Protein AF-X1FFJ7-F1 (afdb_monomer_lite)

Secondary structure (DSSP, 8-state):
-HHHHTTTS---HHHHHHH------HHHHHHHHHHTTTTSTTTS--HHHHHHHHHHHHHSS--HHHHHHHHHHHHHHTT-EEEE-TTS-EEEEE--HHHHHHHTSHHHHHHH-PPPS-EEEEES-HHHHHH-TT-EE-STT-HHHHHHHHHHHHHHTTHHHH---EE-TTS---SEEEEEEEEEE-TTS-EEEEEEEEEEE-SS-EEEE-GGGGGTSEEPP--TT----HHHHHHHHHHHHHHHHHHHHHHHHHHHHHHHHHIIIIIHHHHHHHHHHHHHHHHHHHHHHHTT---HHHHHHHHHHHHHHHHHHHH-

Structure (mmCIF, N/CA/C/O backbone):
data_AF-X1FFJ7-F1
#
_entry.id   AF-X1FFJ7-F1
#
loop_
_atom_site.group_PDB
_atom_site.id
_atom_site.type_symbol
_atom_site.label_atom_id
_atom_site.label_alt_id
_atom_site.label_comp_id
_atom_site.label_asym_id
_atom_site.label_entity_id
_atom_site.label_seq_id
_atom_site.pdbx_PDB_ins_code
_atom_site.Cartn_x
_atom_site.Cartn_y
_atom_site.Cartn_z
_atom_site.occupancy
_atom_site.B_iso_or_equiv
_atom_site.auth_seq_id
_atom_site.auth_comp_id
_atom_site.auth_asym_id
_atom_site.auth_atom_id
_atom_site.pdbx_PDB_model_num
ATOM 1 N N . GLN A 1 1 ? -48.189 3.264 8.730 1.00 37.19 1 GLN A N 1
ATOM 2 C CA . GLN A 1 1 ? -48.579 1.945 9.275 1.00 37.19 1 GLN A CA 1
ATOM 3 C C . GLN A 1 1 ? -47.593 0.841 8.879 1.00 37.19 1 GLN A C 1
ATOM 5 O O . GLN A 1 1 ? -47.178 0.112 9.762 1.00 37.19 1 GLN A O 1
ATOM 10 N N . LEU A 1 2 ? -47.094 0.800 7.634 1.00 31.88 2 LEU A N 1
ATOM 11 C CA . LEU A 1 2 ? -46.047 -0.149 7.192 1.00 31.88 2 LEU A CA 1
ATOM 12 C C . LEU A 1 2 ? -44.684 -0.011 7.914 1.00 31.88 2 LEU A C 1
ATOM 14 O O . LEU A 1 2 ? -43.996 -1.002 8.117 1.00 31.88 2 LEU A O 1
ATOM 18 N N . LEU A 1 3 ? -44.318 1.192 8.377 1.00 31.97 3 LEU A N 1
ATOM 19 C CA . LEU A 1 3 ? -43.086 1.419 9.156 1.00 31.97 3 LEU A CA 1
ATOM 20 C C . LEU A 1 3 ? -43.146 0.870 10.594 1.00 31.97 3 LEU A C 1
ATOM 22 O O . LEU A 1 3 ? -42.103 0.641 11.197 1.00 31.97 3 LEU A O 1
ATOM 26 N N . MET A 1 4 ? -44.348 0.658 11.146 1.00 34.25 4 MET A N 1
ATOM 27 C CA . MET A 1 4 ? -44.511 0.076 12.485 1.00 34.25 4 MET A CA 1
ATOM 28 C C . MET A 1 4 ? -44.407 -1.456 12.461 1.00 34.25 4 MET A C 1
ATOM 30 O O . MET A 1 4 ? -43.861 -2.023 13.402 1.00 34.25 4 MET A O 1
ATOM 34 N N . ASP A 1 5 ? -44.823 -2.111 11.370 1.00 33.16 5 ASP A N 1
ATOM 35 C CA . ASP A 1 5 ? -44.666 -3.566 11.195 1.00 33.16 5 ASP A CA 1
ATOM 36 C C . ASP A 1 5 ? -43.208 -3.984 10.916 1.00 33.16 5 ASP A C 1
ATOM 38 O O . ASP A 1 5 ? -42.800 -5.095 11.257 1.00 33.16 5 ASP A O 1
ATOM 42 N N . ALA A 1 6 ? -42.384 -3.085 10.363 1.00 34.44 6 ALA A N 1
ATOM 43 C CA . ALA A 1 6 ? -40.964 -3.339 10.092 1.00 34.44 6 ALA A CA 1
ATOM 44 C C . ALA A 1 6 ? -40.087 -3.381 11.360 1.00 34.44 6 ALA A C 1
ATOM 46 O O . ALA A 1 6 ? -39.024 -3.993 11.352 1.00 34.44 6 ALA A O 1
ATOM 47 N N . ALA A 1 7 ? -40.532 -2.774 12.465 1.00 34.16 7 ALA A N 1
ATOM 48 C CA . ALA A 1 7 ? -39.812 -2.829 13.740 1.00 34.16 7 ALA A CA 1
ATOM 49 C C . ALA A 1 7 ? -39.992 -4.175 14.471 1.00 34.16 7 ALA A C 1
ATOM 51 O O . ALA A 1 7 ? -39.211 -4.494 15.366 1.00 34.16 7 ALA A O 1
ATOM 52 N N . ALA A 1 8 ? -41.011 -4.959 14.099 1.00 36.47 8 ALA A N 1
ATOM 53 C CA . ALA A 1 8 ? -41.348 -6.222 14.754 1.00 36.47 8 ALA A CA 1
ATOM 54 C C . ALA A 1 8 ? -40.750 -7.458 14.060 1.00 36.47 8 ALA A C 1
ATOM 56 O O . ALA A 1 8 ? -40.573 -8.487 14.709 1.00 36.47 8 ALA A O 1
ATOM 57 N N . ASN A 1 9 ? -40.400 -7.370 12.773 1.00 35.28 9 ASN A N 1
ATOM 58 C CA . ASN A 1 9 ? -39.774 -8.466 12.037 1.00 35.28 9 ASN A CA 1
ATOM 59 C C . ASN A 1 9 ? -38.337 -8.101 11.679 1.00 35.28 9 ASN A C 1
ATOM 61 O O . ASN A 1 9 ? -38.099 -7.177 10.908 1.00 35.28 9 ASN A O 1
ATOM 65 N N . ALA A 1 10 ? -37.384 -8.846 12.239 1.00 39.16 10 ALA A N 1
ATOM 66 C CA . ALA A 1 10 ? -35.964 -8.736 11.943 1.00 39.16 10 ALA A CA 1
ATOM 67 C C . ALA A 1 10 ? -35.701 -8.956 10.443 1.00 39.16 10 ALA A C 1
ATOM 69 O O . ALA A 1 10 ? -35.511 -10.085 9.996 1.00 39.16 10 ALA A O 1
ATOM 70 N N . ARG A 1 11 ? -35.696 -7.873 9.665 1.00 34.47 11 ARG A N 1
ATOM 71 C CA . ARG A 1 11 ? -35.132 -7.833 8.315 1.00 34.47 11 ARG A CA 1
ATOM 72 C C . ARG A 1 11 ? -33.842 -7.028 8.337 1.00 34.47 11 ARG A C 1
ATOM 74 O O . ARG A 1 11 ? -33.733 -6.027 9.047 1.00 34.47 11 ARG A O 1
ATOM 81 N N . GLY A 1 12 ? -32.849 -7.515 7.598 1.00 38.31 12 GLY A N 1
ATOM 82 C CA . GLY A 1 12 ? -31.549 -6.868 7.469 1.00 38.31 12 GLY A CA 1
ATOM 83 C C . GLY A 1 12 ? -31.662 -5.562 6.686 1.00 38.31 12 GLY A C 1
ATOM 84 O O . GLY A 1 12 ? -32.436 -5.460 5.739 1.00 38.31 12 GLY A O 1
ATOM 85 N N . ILE A 1 13 ? -30.869 -4.565 7.079 1.00 38.28 13 ILE A N 1
ATOM 86 C CA . ILE A 1 13 ? -30.831 -3.222 6.471 1.00 38.28 13 ILE A CA 1
ATOM 87 C C . ILE A 1 13 ? -30.546 -3.283 4.956 1.00 38.28 13 ILE A C 1
ATOM 89 O O . ILE A 1 13 ? -31.036 -2.441 4.207 1.00 38.28 13 ILE A O 1
ATOM 93 N N . ASP A 1 14 ? -29.829 -4.312 4.499 1.00 38.53 14 ASP A N 1
ATOM 94 C CA . ASP A 1 14 ? -29.471 -4.504 3.091 1.00 38.53 14 ASP A CA 1
ATOM 95 C C . ASP A 1 14 ? -30.667 -4.892 2.194 1.00 38.53 14 ASP A C 1
ATOM 97 O O . ASP A 1 14 ? -30.701 -4.493 1.032 1.00 38.53 14 ASP A O 1
ATOM 101 N N . GLU A 1 15 ? -31.690 -5.584 2.720 1.00 40.38 15 GLU A N 1
ATOM 102 C CA . GLU A 1 15 ? -32.922 -5.906 1.966 1.00 40.38 15 GLU A CA 1
ATOM 103 C C . GLU A 1 15 ? -33.792 -4.662 1.737 1.00 40.38 15 GLU A C 1
ATOM 105 O O . GLU A 1 15 ? -34.410 -4.511 0.687 1.00 40.38 15 GLU A O 1
ATOM 110 N N . ILE A 1 16 ? -33.804 -3.735 2.698 1.00 43.94 16 ILE A N 1
ATOM 111 C CA . ILE A 1 16 ? -34.582 -2.489 2.615 1.00 43.94 16 ILE A CA 1
ATOM 112 C C . ILE A 1 16 ? -33.997 -1.555 1.544 1.00 43.94 16 ILE A C 1
ATOM 114 O O . ILE A 1 16 ? -34.733 -0.845 0.860 1.00 43.94 16 ILE A O 1
ATOM 118 N N . LEU A 1 17 ? -32.672 -1.564 1.380 1.00 36.88 17 LEU A N 1
ATOM 119 C CA . LEU A 1 17 ? -31.972 -0.732 0.401 1.00 36.88 17 LEU A CA 1
ATOM 120 C C . LEU A 1 17 ? -32.118 -1.242 -1.041 1.00 36.88 17 LEU A C 1
ATOM 122 O O . LEU A 1 17 ? -32.005 -0.439 -1.962 1.00 36.88 17 LEU A O 1
ATOM 126 N N . GLN A 1 18 ? -32.393 -2.535 -1.246 1.00 42.88 18 GLN A N 1
ATOM 127 C CA . GLN A 1 18 ? -32.638 -3.097 -2.580 1.00 42.88 18 GLN A CA 1
ATOM 128 C C . GLN A 1 18 ? -34.042 -2.796 -3.128 1.00 42.88 18 GLN A C 1
ATOM 130 O O . GLN A 1 18 ? -34.197 -2.723 -4.342 1.00 42.88 18 GLN A O 1
ATOM 135 N N . GLU A 1 19 ? -35.052 -2.593 -2.274 1.00 36.31 19 GLU A N 1
ATOM 136 C CA . GLU A 1 19 ? -36.424 -2.275 -2.718 1.00 36.31 19 GLU A CA 1
ATOM 137 C C . GLU A 1 19 ? -36.674 -0.774 -2.951 1.00 36.31 19 GLU A C 1
ATOM 139 O O . GLU A 1 19 ? -37.627 -0.402 -3.636 1.00 36.31 19 GLU A O 1
ATOM 144 N N . LEU A 1 20 ? -35.825 0.111 -2.422 1.00 38.59 20 LEU A N 1
ATOM 145 C CA . LEU A 1 20 ? -35.926 1.556 -2.635 1.00 38.59 20 LEU A CA 1
ATOM 146 C C . LEU A 1 20 ? -35.108 1.976 -3.867 1.00 38.59 20 LEU A C 1
ATOM 148 O O . LEU A 1 20 ? -34.084 2.648 -3.746 1.00 38.59 20 LEU A O 1
ATOM 152 N N . GLU A 1 21 ? -35.585 1.628 -5.067 1.00 34.12 21 GLU A N 1
ATOM 153 C CA . GLU A 1 21 ? -35.185 2.299 -6.316 1.00 34.12 21 GLU A CA 1
ATOM 154 C C . GLU A 1 21 ? -35.684 3.756 -6.297 1.00 34.12 21 GLU A C 1
ATOM 156 O O . GLU A 1 21 ? -36.653 4.130 -6.956 1.00 34.12 21 GLU A O 1
ATOM 161 N N . ILE A 1 22 ? -35.047 4.607 -5.496 1.00 38.00 22 ILE A N 1
ATOM 162 C CA . ILE A 1 22 ? -35.294 6.045 -5.523 1.00 38.00 22 ILE A CA 1
ATOM 163 C C . ILE A 1 22 ? -34.182 6.670 -6.354 1.00 38.00 22 ILE A C 1
ATOM 165 O O . ILE A 1 22 ? -33.043 6.788 -5.907 1.00 38.00 22 ILE A O 1
ATOM 169 N N . THR A 1 23 ? -34.516 7.091 -7.573 1.00 40.84 23 THR A N 1
ATOM 170 C CA . THR A 1 23 ? -33.718 8.053 -8.340 1.00 40.84 23 THR A CA 1
ATOM 171 C C . THR A 1 23 ? -33.567 9.321 -7.511 1.00 40.84 23 THR A C 1
ATOM 173 O O . THR A 1 23 ? -34.514 10.091 -7.343 1.00 40.84 23 THR A O 1
ATOM 176 N N . VAL A 1 24 ? -32.383 9.489 -6.929 1.00 38.38 24 VAL A N 1
ATOM 177 C CA . VAL A 1 24 ? -32.074 10.576 -6.006 1.00 38.38 24 VAL A CA 1
ATOM 178 C C . VAL A 1 24 ? -31.776 11.839 -6.813 1.00 38.38 24 VAL A C 1
ATOM 180 O O . VAL A 1 24 ? -30.700 11.966 -7.390 1.00 38.38 24 VAL A O 1
ATOM 183 N N . ASP A 1 25 ? -32.736 12.760 -6.875 1.00 45.78 25 ASP A N 1
ATOM 184 C CA . ASP A 1 25 ? -32.562 14.072 -7.507 1.00 45.78 25 ASP A CA 1
ATOM 185 C C . ASP A 1 25 ? -31.941 15.071 -6.505 1.00 45.78 25 ASP A C 1
ATOM 187 O O . ASP A 1 25 ? -32.292 15.077 -5.318 1.00 45.78 25 ASP A O 1
ATOM 191 N N . GLU A 1 26 ? -31.016 15.926 -6.956 1.00 42.75 26 GLU A N 1
ATOM 192 C CA . GLU A 1 26 ? -30.209 16.825 -6.102 1.00 42.75 26 GLU A CA 1
ATOM 193 C C . GLU A 1 26 ? -31.071 17.758 -5.239 1.00 42.75 26 GLU A C 1
ATOM 195 O O . GLU A 1 26 ? -30.711 18.091 -4.105 1.00 42.75 26 GLU A O 1
ATOM 200 N N . LYS A 1 27 ? -32.250 18.137 -5.745 1.00 42.59 27 LYS A N 1
ATOM 201 C CA . LYS A 1 27 ? -33.215 18.972 -5.017 1.00 42.59 27 LYS A CA 1
ATOM 202 C C . LYS A 1 27 ? -33.837 18.265 -3.815 1.00 42.59 27 LYS A C 1
ATOM 204 O O . LYS A 1 27 ? -34.019 18.902 -2.781 1.00 42.59 27 LYS A O 1
ATOM 209 N N . TYR A 1 28 ? -34.097 16.961 -3.914 1.00 40.56 28 TYR A N 1
ATOM 210 C CA . TYR A 1 28 ? -34.667 16.184 -2.812 1.00 40.56 28 TYR A CA 1
ATOM 211 C C . TYR A 1 28 ? -33.662 16.052 -1.660 1.00 40.56 28 TYR A C 1
ATOM 213 O O . TYR A 1 28 ? -34.030 16.199 -0.500 1.00 40.56 28 TYR A O 1
ATOM 221 N N . ILE A 1 29 ? -32.366 15.885 -1.958 1.00 44.25 29 ILE A N 1
ATOM 222 C CA . ILE A 1 29 ? -31.310 15.850 -0.929 1.00 44.25 29 ILE A CA 1
ATOM 223 C C . ILE A 1 29 ? -31.197 17.195 -0.195 1.00 44.25 29 ILE A C 1
ATOM 225 O O . ILE A 1 29 ? -30.988 17.211 1.019 1.00 44.25 29 ILE A O 1
ATOM 229 N N . ALA A 1 30 ? -31.314 18.319 -0.907 1.00 48.78 30 ALA A N 1
ATOM 230 C CA . ALA A 1 30 ? -31.235 19.649 -0.304 1.00 48.78 30 ALA A CA 1
ATOM 231 C C . ALA A 1 30 ? -32.414 19.922 0.649 1.00 48.78 30 ALA A C 1
ATOM 233 O O . ALA A 1 30 ? -32.203 20.369 1.775 1.00 48.78 30 ALA A O 1
ATOM 234 N N . GLU A 1 31 ? -33.632 19.567 0.241 1.00 42.22 31 GLU A N 1
ATOM 235 C CA . GLU A 1 31 ? -34.850 19.751 1.040 1.00 42.22 31 GLU A CA 1
ATOM 236 C C . GLU A 1 31 ? -34.901 18.806 2.257 1.00 42.22 31 GLU A C 1
ATOM 238 O O . GLU A 1 31 ? -35.334 19.184 3.347 1.00 42.22 31 GLU A O 1
ATOM 243 N N . VAL A 1 32 ? -34.371 17.588 2.105 1.00 41.44 32 VAL A N 1
ATOM 244 C CA . VAL A 1 32 ? -34.171 16.611 3.187 1.00 41.44 32 VAL A CA 1
ATOM 245 C C . VAL A 1 32 ? -33.105 17.101 4.183 1.00 41.44 32 VAL A C 1
ATOM 247 O O . VAL A 1 32 ? -33.288 16.947 5.388 1.00 41.44 32 VAL A O 1
ATOM 250 N N . LYS A 1 33 ? -32.026 17.757 3.723 1.00 43.34 33 LYS A N 1
ATOM 251 C CA . LYS A 1 33 ? -30.989 18.368 4.585 1.00 43.34 33 LYS A CA 1
ATOM 252 C C . LYS A 1 33 ? -31.505 19.536 5.428 1.00 43.34 33 LYS A C 1
ATOM 254 O O . LYS A 1 33 ? -31.047 19.699 6.556 1.00 43.34 33 LYS A O 1
ATOM 259 N N . GLU A 1 34 ? -32.411 20.342 4.883 1.00 46.34 34 GLU A N 1
ATOM 260 C CA . GLU A 1 34 ? -32.964 21.514 5.569 1.00 46.34 34 GLU A CA 1
ATOM 261 C C . GLU A 1 34 ? -34.056 21.122 6.580 1.00 46.34 34 GLU A C 1
ATOM 263 O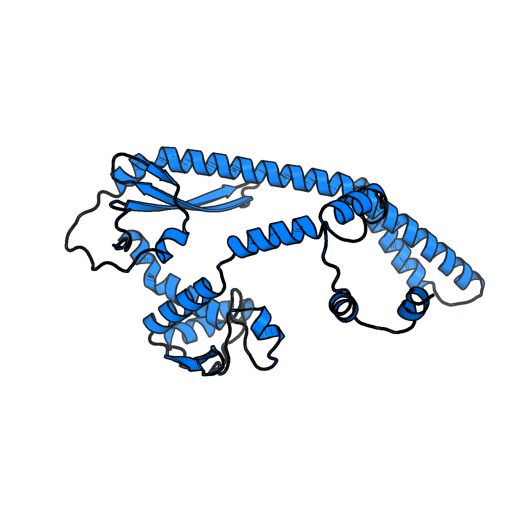 O . GLU A 1 34 ? -34.081 21.641 7.695 1.00 46.34 34 GLU A O 1
ATOM 268 N N . ASN A 1 35 ? -34.896 20.132 6.247 1.00 36.66 35 ASN A N 1
ATOM 269 C CA . ASN A 1 35 ? -35.987 19.678 7.117 1.00 36.66 35 ASN A CA 1
ATOM 270 C C . ASN A 1 35 ? -35.561 18.697 8.229 1.00 36.66 35 ASN A C 1
ATOM 272 O O . ASN A 1 35 ? -36.255 18.588 9.238 1.00 36.66 35 ASN A O 1
ATOM 276 N N . LEU A 1 36 ? -34.433 17.987 8.094 1.00 40.81 36 LEU A N 1
ATOM 277 C CA . LEU A 1 36 ? -33.966 16.991 9.081 1.00 40.81 36 LEU A CA 1
ATOM 278 C C . LEU A 1 36 ? -32.918 17.537 10.068 1.00 40.81 36 LEU A C 1
ATOM 280 O O . LEU A 1 36 ? -32.034 16.796 10.509 1.00 40.81 36 LEU A O 1
ATOM 284 N N . GLY A 1 37 ? -33.018 18.826 10.411 1.00 39.47 37 GLY A N 1
ATOM 285 C CA . GLY A 1 37 ? -32.064 19.569 11.241 1.00 39.47 37 GLY A CA 1
ATOM 286 C C . GLY A 1 37 ? -31.471 18.788 12.423 1.00 39.47 37 GLY A C 1
ATOM 287 O O . GLY A 1 37 ? -32.202 18.131 13.155 1.00 39.47 37 GLY A O 1
ATOM 288 N N . GLU A 1 38 ? -30.139 18.890 12.569 1.00 40.84 38 GLU A N 1
ATOM 289 C CA . GLU A 1 38 ? -29.207 18.495 13.657 1.00 40.84 38 GLU A CA 1
ATOM 290 C C . GLU A 1 38 ? -29.367 17.142 14.398 1.00 40.84 38 GLU A C 1
ATOM 292 O O . GLU A 1 38 ? -28.401 16.685 15.004 1.00 40.84 38 GLU A O 1
ATOM 297 N N . SER A 1 39 ? -30.507 16.455 14.343 1.00 39.06 39 SER A N 1
ATOM 298 C CA . SER A 1 39 ? -30.844 15.306 15.194 1.00 39.06 39 SER A CA 1
ATOM 299 C C . SER A 1 39 ? -30.456 13.952 14.589 1.00 39.06 39 SER A C 1
ATOM 301 O O . SER A 1 39 ? -30.219 12.998 15.332 1.00 39.06 39 SER A O 1
ATOM 303 N N . LEU A 1 40 ? -30.335 13.853 13.260 1.00 33.41 40 LEU A N 1
ATOM 304 C CA . LEU A 1 40 ? -29.888 12.627 12.579 1.00 33.41 40 LEU A CA 1
ATOM 305 C C . LEU A 1 40 ? -28.387 12.603 12.274 1.00 33.41 40 LEU A C 1
ATOM 307 O O . LEU A 1 40 ? -27.815 11.522 12.128 1.00 33.41 40 LEU A O 1
ATOM 311 N N . ALA A 1 41 ? -27.732 13.769 12.258 1.00 37.25 41 ALA A N 1
ATOM 312 C CA . ALA A 1 41 ? -26.284 13.885 12.065 1.00 37.25 41 ALA A CA 1
ATOM 313 C C . ALA A 1 41 ? -25.478 13.167 13.166 1.00 37.25 41 ALA A C 1
ATOM 315 O O . ALA A 1 41 ? -24.315 12.827 12.972 1.00 37.25 41 ALA A O 1
ATOM 316 N N . THR A 1 42 ? -26.105 12.902 14.312 1.00 37.00 42 THR A N 1
ATOM 317 C CA . THR A 1 42 ? -25.497 12.231 15.464 1.00 37.00 42 THR A CA 1
ATOM 318 C C . THR A 1 42 ? -25.526 10.704 15.377 1.00 37.00 42 THR A C 1
ATOM 320 O O . THR A 1 42 ? -24.821 10.061 16.149 1.00 37.00 42 THR A O 1
ATOM 323 N N . ARG A 1 43 ? -26.324 10.090 14.484 1.00 37.00 43 ARG A N 1
ATOM 324 C CA . ARG A 1 43 ? -26.451 8.616 14.434 1.00 37.00 43 ARG A CA 1
ATOM 325 C C . ARG A 1 43 ? -25.771 7.926 13.272 1.00 37.00 43 ARG A C 1
ATOM 327 O O . ARG A 1 43 ? -25.487 6.741 13.403 1.00 37.00 43 ARG A O 1
ATOM 334 N N . TYR A 1 44 ? -25.446 8.627 12.197 1.00 34.12 44 TYR A N 1
ATOM 335 C CA . TYR A 1 44 ? -24.683 8.024 11.119 1.00 34.12 44 TYR A CA 1
ATOM 336 C C . TYR A 1 44 ? -23.696 9.035 10.564 1.00 34.12 44 TYR A C 1
ATOM 338 O O . TYR A 1 44 ? -24.061 10.110 10.098 1.00 34.12 44 TYR A O 1
ATOM 346 N N . ILE A 1 45 ? -22.430 8.647 10.680 1.00 38.06 45 ILE A N 1
ATOM 347 C CA . ILE A 1 45 ? -21.254 9.244 10.062 1.00 38.06 45 ILE A CA 1
ATOM 348 C C . ILE A 1 45 ? -21.630 9.734 8.657 1.00 38.06 45 ILE A C 1
ATOM 350 O O . ILE A 1 45 ? -22.306 9.007 7.936 1.00 38.06 45 ILE A O 1
ATOM 354 N N . ASP A 1 46 ? -21.227 10.955 8.294 1.00 39.09 46 ASP A N 1
ATOM 355 C CA . ASP A 1 46 ? -21.538 11.614 7.018 1.00 39.09 46 ASP A CA 1
ATOM 356 C C . ASP A 1 46 ? -21.247 10.686 5.822 1.00 39.09 46 ASP A C 1
ATOM 358 O O . ASP A 1 46 ? -20.125 10.618 5.320 1.00 39.09 46 ASP A O 1
ATOM 362 N N . TYR A 1 47 ? -22.258 9.919 5.402 1.00 35.03 47 TYR A N 1
ATOM 363 C CA . TYR A 1 47 ? -22.121 8.829 4.433 1.00 35.03 47 TYR A CA 1
ATOM 364 C C . TYR A 1 47 ? -21.685 9.346 3.069 1.00 35.03 47 TYR A C 1
ATOM 366 O O . TYR A 1 47 ? -20.981 8.645 2.354 1.00 35.03 47 TYR A O 1
ATOM 374 N N . THR A 1 48 ? -22.053 10.578 2.718 1.00 41.97 48 THR A N 1
ATOM 375 C CA . THR A 1 48 ? -21.644 11.216 1.461 1.00 41.97 48 THR A CA 1
ATOM 376 C C . THR A 1 48 ? -20.143 11.473 1.465 1.00 41.97 48 THR A C 1
ATOM 378 O O . THR A 1 48 ? -19.457 11.121 0.510 1.00 41.97 48 THR A O 1
ATOM 381 N N . ARG A 1 49 ? -19.611 11.986 2.582 1.00 38.59 49 ARG A N 1
ATOM 382 C CA . ARG A 1 49 ? -18.173 12.207 2.751 1.00 38.59 49 ARG A CA 1
ATOM 383 C C . ARG A 1 49 ? -17.397 10.927 2.998 1.00 38.59 49 ARG A C 1
ATOM 385 O O . ARG A 1 49 ? -16.297 10.831 2.485 1.00 38.59 49 ARG A O 1
ATOM 392 N N . ILE A 1 50 ? -17.936 9.930 3.704 1.00 36.00 50 ILE A N 1
ATOM 393 C CA . ILE A 1 50 ? -17.314 8.598 3.751 1.00 36.00 50 ILE A CA 1
ATOM 394 C C . ILE A 1 50 ? -17.275 8.010 2.354 1.00 36.00 50 ILE A C 1
ATOM 396 O O . ILE A 1 50 ? -16.274 7.417 2.008 1.00 36.00 50 ILE A O 1
ATOM 400 N N . LYS A 1 51 ? -18.324 8.160 1.543 1.00 38.16 51 LYS A N 1
ATOM 401 C CA . LYS A 1 51 ? -18.362 7.617 0.184 1.00 38.16 51 LYS A CA 1
ATOM 402 C C . LYS A 1 51 ? -17.406 8.362 -0.741 1.00 38.16 51 LYS A C 1
ATOM 404 O O . LYS A 1 51 ? -16.737 7.710 -1.522 1.00 38.16 51 LYS A O 1
ATOM 409 N N . GLU A 1 52 ? -17.259 9.679 -0.616 1.00 40.22 52 GLU A N 1
ATOM 410 C CA . GLU A 1 52 ? -16.235 10.452 -1.334 1.00 40.22 52 GLU A CA 1
ATOM 411 C C . GLU A 1 52 ? -14.820 10.162 -0.831 1.00 40.22 52 GLU A C 1
ATOM 413 O O . GLU A 1 52 ? -13.930 9.976 -1.647 1.00 40.22 52 GLU A O 1
ATOM 418 N N . MET A 1 53 ? -14.605 10.051 0.482 1.00 34.66 53 MET A N 1
ATOM 419 C CA . MET A 1 53 ? -13.326 9.655 1.080 1.00 34.66 53 MET A CA 1
ATOM 420 C C . MET A 1 53 ? -13.007 8.190 0.804 1.00 34.66 53 MET A C 1
ATOM 422 O O . MET A 1 53 ? -11.842 7.864 0.694 1.00 34.66 53 MET A O 1
ATOM 426 N N . ALA A 1 54 ? -13.999 7.310 0.668 1.00 38.06 54 ALA A N 1
ATOM 427 C CA . ALA A 1 54 ? -13.853 5.909 0.287 1.00 38.06 54 ALA A CA 1
ATOM 428 C C . ALA A 1 54 ? -13.670 5.767 -1.219 1.00 38.06 54 ALA A C 1
ATOM 430 O O . ALA A 1 54 ? -12.953 4.865 -1.617 1.00 38.06 54 ALA A O 1
ATOM 431 N N . ARG A 1 55 ? -14.246 6.663 -2.032 1.00 40.69 55 ARG A N 1
ATOM 432 C CA . ARG A 1 55 ? -14.008 6.759 -3.477 1.00 40.69 55 ARG A CA 1
ATOM 433 C C . ARG A 1 55 ? -12.618 7.312 -3.751 1.00 40.69 55 ARG A C 1
ATOM 435 O O . ARG A 1 55 ? -11.881 6.698 -4.496 1.00 40.69 55 ARG A O 1
ATOM 442 N N . GLN A 1 56 ? -12.218 8.388 -3.077 1.00 39.31 56 GLN A N 1
ATOM 443 C CA . GLN A 1 56 ? -10.851 8.906 -3.104 1.00 39.31 56 GLN A CA 1
ATOM 444 C C . GLN A 1 56 ? -9.877 7.901 -2.488 1.00 39.31 56 GLN A C 1
ATOM 446 O O . GLN A 1 56 ? -8.822 7.668 -3.047 1.00 39.31 56 GLN A O 1
ATOM 451 N N . ALA A 1 57 ? -10.217 7.231 -1.385 1.00 38.88 57 ALA A N 1
ATOM 452 C CA . ALA A 1 57 ? -9.401 6.148 -0.837 1.00 38.88 57 ALA A CA 1
ATOM 453 C C . ALA A 1 57 ? -9.483 4.859 -1.665 1.00 38.88 57 ALA A C 1
ATOM 455 O O . ALA A 1 57 ? -8.648 4.000 -1.444 1.00 38.88 57 ALA A O 1
ATOM 456 N N . GLN A 1 58 ? -10.433 4.695 -2.591 1.00 45.03 58 GLN A N 1
ATOM 457 C CA . GLN A 1 58 ? -10.442 3.649 -3.625 1.00 45.03 58 GLN A CA 1
ATOM 458 C C . GLN A 1 58 ? -9.574 4.062 -4.816 1.00 45.03 58 GLN A C 1
ATOM 460 O O . GLN A 1 58 ? -8.853 3.220 -5.328 1.00 45.03 58 GLN A O 1
ATOM 465 N N . GLU A 1 59 ? -9.591 5.341 -5.200 1.00 42.38 59 GLU A N 1
ATOM 466 C CA . GLU A 1 59 ? -8.720 5.943 -6.221 1.00 42.38 59 GLU A CA 1
ATOM 467 C C . GLU A 1 59 ? -7.249 5.996 -5.758 1.00 42.38 59 GLU A C 1
ATOM 469 O O . GLU A 1 59 ? -6.345 5.832 -6.571 1.00 42.38 59 GLU A O 1
ATOM 474 N N . TYR A 1 60 ? -6.997 6.191 -4.455 1.00 41.56 60 TYR A N 1
ATOM 475 C CA . TYR A 1 60 ? -5.666 6.198 -3.826 1.00 41.56 60 TYR A CA 1
ATOM 476 C C . TYR A 1 60 ? -5.277 4.866 -3.169 1.00 41.56 60 TYR A C 1
ATOM 478 O O . TYR A 1 60 ? -4.107 4.677 -2.827 1.00 41.56 60 TYR A O 1
ATOM 486 N N . ARG A 1 61 ? -6.216 3.930 -2.967 1.00 48.16 61 ARG A N 1
ATOM 487 C CA . ARG A 1 61 ? -5.852 2.525 -2.742 1.00 48.16 61 ARG A CA 1
ATOM 488 C C . ARG A 1 61 ? -5.284 2.003 -4.047 1.00 48.16 61 ARG A C 1
ATOM 490 O O . ARG A 1 61 ? -5.689 2.427 -5.122 1.00 48.16 61 ARG A O 1
ATOM 497 N N . LEU A 1 62 ? -4.365 1.050 -3.951 1.00 53.00 62 LEU A N 1
ATOM 498 C CA . LEU A 1 62 ? -4.018 0.253 -5.114 1.00 53.00 62 LEU A CA 1
ATOM 499 C C . LEU A 1 62 ? -5.311 -0.388 -5.616 1.00 53.00 62 LEU A C 1
ATOM 501 O O . LEU A 1 62 ? -5.884 -1.249 -4.947 1.00 53.00 62 LEU A O 1
ATOM 505 N N . ILE A 1 63 ? -5.775 0.112 -6.757 1.00 60.94 63 ILE A N 1
ATOM 506 C CA . ILE A 1 63 ? -6.801 -0.487 -7.600 1.00 60.94 63 ILE A CA 1
ATOM 507 C C . ILE A 1 63 ? -6.525 -2.009 -7.608 1.00 60.94 63 ILE A C 1
ATOM 509 O O . ILE A 1 63 ? -5.356 -2.383 -7.775 1.00 60.94 63 ILE A O 1
ATOM 513 N N . PRO A 1 64 ? -7.510 -2.883 -7.304 1.00 66.56 64 PRO A N 1
ATOM 514 C CA . PRO A 1 64 ? -7.329 -4.340 -7.231 1.00 66.56 64 PRO A CA 1
ATOM 515 C C . PRO A 1 64 ? -6.438 -4.906 -8.340 1.00 66.56 64 PRO A C 1
ATOM 517 O O . PRO A 1 64 ? -5.549 -5.714 -8.080 1.00 66.56 64 PRO A O 1
ATOM 520 N N . GLU A 1 65 ? -6.601 -4.370 -9.542 1.00 73.38 65 GLU A N 1
ATOM 521 C CA . GLU A 1 65 ? -5.857 -4.651 -10.755 1.00 73.38 65 GLU A CA 1
ATOM 522 C C . GLU A 1 65 ? -4.348 -4.409 -10.590 1.00 73.38 65 GLU A C 1
ATOM 524 O O . GLU A 1 65 ? -3.557 -5.262 -10.976 1.00 73.38 65 GLU A O 1
ATOM 529 N N . TYR A 1 66 ? -3.904 -3.327 -9.939 1.00 76.62 66 TYR A N 1
ATOM 530 C CA . TYR A 1 66 ? -2.476 -3.112 -9.656 1.00 76.62 66 TYR A CA 1
ATOM 531 C C . TYR A 1 66 ? -1.914 -4.145 -8.689 1.00 76.62 66 TYR A C 1
ATOM 533 O O . TYR A 1 66 ? -0.777 -4.586 -8.838 1.00 76.62 66 TYR A O 1
ATOM 541 N N . THR A 1 67 ? -2.699 -4.519 -7.682 1.00 82.50 67 THR A N 1
ATOM 542 C CA . THR A 1 67 ? -2.281 -5.484 -6.659 1.00 82.50 67 THR A CA 1
ATOM 543 C C . THR A 1 67 ? -2.179 -6.879 -7.277 1.00 82.50 67 THR A C 1
ATOM 545 O O . THR A 1 67 ? -1.217 -7.608 -7.025 1.00 82.50 67 THR A O 1
ATOM 548 N N . GLU A 1 68 ? -3.134 -7.220 -8.140 1.00 89.06 68 GLU A N 1
ATOM 549 C CA . GLU A 1 68 ? -3.141 -8.440 -8.932 1.00 89.06 68 GLU A CA 1
ATOM 550 C C . GLU A 1 68 ? -1.972 -8.484 -9.924 1.00 89.06 68 GLU A C 1
ATOM 552 O O . GLU A 1 68 ? -1.216 -9.454 -9.921 1.00 89.06 68 GLU A O 1
ATOM 557 N N . GLU A 1 69 ? -1.776 -7.448 -10.744 1.00 87.50 69 GLU A N 1
ATOM 558 C CA . GLU A 1 69 ? -0.699 -7.405 -11.740 1.00 87.50 69 GLU A CA 1
ATOM 559 C C . GLU A 1 69 ? 0.686 -7.394 -11.085 1.00 87.50 69 GLU A C 1
ATOM 561 O O . GLU A 1 69 ? 1.587 -8.119 -11.517 1.00 87.50 69 GLU A O 1
ATOM 566 N N . TYR A 1 70 ? 0.848 -6.666 -9.976 1.00 88.88 70 TYR A N 1
ATOM 567 C CA . TYR A 1 70 ? 2.041 -6.751 -9.137 1.00 88.88 70 TYR A CA 1
ATOM 568 C C . TYR A 1 70 ? 2.292 -8.186 -8.673 1.00 88.88 70 TYR A C 1
ATOM 570 O O . TYR A 1 70 ? 3.393 -8.713 -8.858 1.00 88.88 70 TYR A O 1
ATOM 578 N N . PHE A 1 71 ? 1.273 -8.838 -8.107 1.00 93.00 71 PHE A N 1
ATOM 579 C CA . PHE A 1 71 ? 1.397 -10.196 -7.596 1.00 93.00 71 PHE A CA 1
ATOM 580 C C . PHE A 1 71 ? 1.734 -11.194 -8.708 1.00 93.00 71 PHE A C 1
ATOM 582 O O . PHE A 1 71 ? 2.658 -11.992 -8.548 1.00 93.00 71 PHE A O 1
ATOM 589 N N . LYS A 1 72 ? 1.045 -11.127 -9.855 1.00 93.75 72 LYS A N 1
ATOM 590 C CA . LYS A 1 72 ? 1.321 -11.955 -11.041 1.00 93.75 72 LYS A CA 1
ATOM 591 C C . LYS A 1 72 ? 2.765 -11.794 -11.498 1.00 93.75 72 LYS A C 1
ATOM 593 O O . LYS A 1 72 ? 3.472 -12.789 -11.681 1.00 93.75 72 LYS A O 1
ATOM 598 N N . LYS A 1 73 ? 3.217 -10.547 -11.653 1.00 92.06 73 LYS A N 1
ATOM 599 C CA . LYS A 1 73 ? 4.570 -10.218 -12.109 1.00 92.06 73 LYS A CA 1
ATOM 600 C C . LYS A 1 73 ? 5.624 -10.732 -11.135 1.00 92.06 73 LYS A C 1
ATOM 602 O O . LYS A 1 73 ? 6.572 -11.399 -11.549 1.00 92.06 73 LYS A O 1
ATOM 607 N N . ALA A 1 74 ? 5.440 -10.478 -9.845 1.00 94.50 74 ALA A N 1
ATOM 608 C CA . ALA A 1 74 ? 6.351 -10.919 -8.802 1.00 94.50 74 ALA A CA 1
ATOM 609 C C . ALA A 1 74 ? 6.422 -12.440 -8.679 1.00 94.50 74 ALA A C 1
ATOM 611 O O . ALA A 1 74 ? 7.509 -13.017 -8.707 1.00 94.50 74 ALA A O 1
ATOM 612 N N . LEU A 1 75 ? 5.265 -13.097 -8.588 1.00 94.75 75 LEU A N 1
ATOM 613 C CA . LEU A 1 75 ? 5.186 -14.545 -8.485 1.00 94.75 75 LEU A CA 1
ATOM 614 C C . LEU A 1 75 ? 5.798 -15.205 -9.725 1.00 94.75 75 LEU A C 1
ATOM 616 O O . LEU A 1 75 ? 6.545 -16.171 -9.587 1.00 94.75 75 LEU A O 1
ATOM 620 N N . GLY A 1 76 ? 5.554 -14.655 -10.919 1.00 94.62 76 GLY A N 1
ATOM 621 C CA . GLY A 1 76 ? 6.192 -15.095 -12.159 1.00 94.62 76 GLY A CA 1
ATOM 622 C C . GLY A 1 76 ? 7.718 -14.954 -12.126 1.00 94.62 76 GLY A C 1
ATOM 623 O O . GLY A 1 76 ? 8.425 -15.908 -12.450 1.00 94.62 76 GLY A O 1
ATOM 624 N N . LYS A 1 77 ? 8.249 -13.812 -11.662 1.00 93.31 77 LYS A N 1
ATOM 625 C CA . LYS A 1 77 ? 9.701 -13.594 -11.489 1.00 93.31 77 LYS A CA 1
ATOM 626 C C . LYS A 1 77 ? 10.321 -14.539 -10.455 1.00 93.31 77 LYS A C 1
ATOM 628 O O . LYS A 1 77 ? 11.464 -14.948 -10.630 1.00 93.31 77 LYS A O 1
ATOM 633 N N . ALA A 1 78 ? 9.571 -14.927 -9.425 1.00 94.31 78 ALA A N 1
ATOM 634 C CA . ALA A 1 78 ? 9.989 -15.925 -8.441 1.00 94.31 78 ALA A CA 1
ATOM 635 C C . ALA A 1 78 ? 9.945 -17.373 -8.974 1.00 94.31 78 ALA A C 1
ATOM 637 O O . ALA A 1 78 ? 10.293 -18.306 -8.251 1.00 94.31 78 ALA A O 1
ATOM 638 N N . GLY A 1 79 ? 9.485 -17.593 -10.213 1.00 94.00 79 GLY A N 1
ATOM 639 C CA . GLY A 1 79 ? 9.299 -18.926 -10.796 1.00 94.00 79 GLY A CA 1
ATOM 640 C C . GLY A 1 79 ? 8.031 -19.642 -10.315 1.00 94.00 79 GLY A C 1
ATOM 641 O O . GLY A 1 79 ? 7.933 -20.869 -10.389 1.00 94.00 79 GLY A O 1
ATOM 642 N N . GLY A 1 80 ? 7.066 -18.899 -9.773 1.00 93.06 80 GLY A N 1
ATOM 643 C CA . GLY A 1 80 ? 5.764 -19.419 -9.379 1.00 93.06 80 GLY A CA 1
ATOM 644 C C . GLY A 1 80 ? 4.876 -19.691 -10.586 1.00 93.06 80 GLY A C 1
ATOM 645 O O . GLY A 1 80 ? 5.092 -19.163 -11.675 1.00 93.06 80 GLY A O 1
ATOM 646 N N . ARG A 1 81 ? 3.865 -20.544 -10.396 1.00 93.50 81 ARG A N 1
ATOM 647 C CA . ARG A 1 81 ? 2.900 -20.881 -11.452 1.00 93.50 81 ARG A CA 1
ATOM 648 C C . ARG A 1 81 ? 1.495 -20.536 -11.008 1.00 93.50 81 ARG A C 1
ATOM 650 O O . ARG A 1 81 ? 1.066 -20.950 -9.929 1.00 93.50 81 ARG A O 1
ATOM 657 N N . PHE A 1 82 ? 0.791 -19.823 -11.870 1.00 94.88 82 PHE A N 1
ATOM 658 C CA . PHE A 1 82 ? -0.607 -19.472 -11.706 1.00 94.88 82 PHE A CA 1
ATOM 659 C C . PHE A 1 82 ? -1.317 -19.538 -13.059 1.00 94.88 82 PHE A C 1
ATOM 661 O O . PHE A 1 82 ? -0.675 -19.502 -14.109 1.00 94.88 82 PHE A O 1
ATOM 668 N N . ARG A 1 83 ? -2.645 -19.634 -13.030 1.00 94.81 83 ARG A N 1
ATOM 669 C CA . ARG A 1 83 ? -3.498 -19.531 -14.218 1.00 94.81 83 ARG A CA 1
ATOM 670 C C . ARG A 1 83 ? -4.764 -18.752 -13.902 1.00 94.81 83 ARG A C 1
ATOM 672 O O . ARG A 1 83 ? -5.263 -18.831 -12.781 1.00 94.81 83 ARG A O 1
ATOM 679 N N . VAL A 1 84 ? -5.290 -18.049 -14.898 1.00 93.12 84 VAL A N 1
ATOM 680 C CA . VAL A 1 84 ? -6.633 -17.460 -14.840 1.00 93.12 84 VAL A CA 1
ATOM 681 C C . VAL A 1 84 ? -7.633 -18.527 -15.279 1.00 93.12 84 VAL A C 1
ATOM 683 O O . VAL A 1 84 ? -7.383 -19.283 -16.221 1.00 93.12 84 VAL A O 1
ATOM 686 N N . ARG A 1 85 ? -8.721 -18.664 -14.531 1.00 91.69 85 ARG A N 1
ATOM 687 C CA . ARG A 1 85 ? -9.792 -19.632 -14.769 1.00 91.69 85 ARG A CA 1
ATOM 688 C C . ARG A 1 85 ? -10.865 -19.017 -15.672 1.00 91.69 85 ARG A C 1
ATOM 690 O O . ARG A 1 85 ? -10.906 -17.810 -15.871 1.00 91.69 85 ARG A O 1
ATOM 697 N N . GLU A 1 86 ? -11.762 -19.855 -16.184 1.00 87.94 86 GLU A N 1
ATOM 698 C CA . GLU A 1 86 ? -12.900 -19.410 -17.008 1.00 87.94 86 GLU A CA 1
ATOM 699 C C . GLU A 1 86 ? -13.870 -18.498 -16.240 1.00 87.94 86 GLU A C 1
ATOM 701 O O . GLU A 1 86 ? -14.504 -17.635 -16.835 1.00 87.94 86 GLU A O 1
ATOM 706 N N . ASP A 1 87 ? -13.950 -18.665 -14.916 1.00 86.44 87 ASP A N 1
ATOM 707 C CA . ASP A 1 87 ? -14.760 -17.847 -14.004 1.00 86.44 87 ASP A CA 1
ATOM 708 C C . ASP A 1 87 ? -14.111 -16.486 -13.662 1.00 86.44 87 ASP A C 1
ATOM 710 O O . ASP A 1 87 ? -14.648 -15.739 -12.849 1.00 86.44 87 ASP A O 1
ATOM 714 N N . GLY A 1 88 ? -12.963 -16.157 -14.268 1.00 85.75 88 GLY A N 1
ATOM 715 C CA . GLY A 1 88 ? -12.213 -14.923 -14.023 1.00 85.75 88 GLY A CA 1
ATOM 716 C C . GLY A 1 88 ? -11.332 -14.953 -12.769 1.00 85.75 88 GLY A C 1
ATOM 717 O O . GLY A 1 88 ? -10.517 -14.054 -12.585 1.00 85.75 88 GLY A O 1
ATOM 718 N N . LEU A 1 89 ? -11.428 -15.990 -11.929 1.00 91.25 89 LEU A N 1
ATOM 719 C CA . LEU A 1 89 ? -10.601 -16.127 -10.729 1.00 91.25 89 LEU A CA 1
ATOM 720 C C . LEU A 1 89 ? -9.209 -16.671 -11.064 1.00 91.25 89 LEU A C 1
ATOM 722 O O . LEU A 1 89 ? -9.006 -17.413 -12.028 1.00 91.25 89 LEU A O 1
ATOM 726 N N . MET A 1 90 ? -8.231 -16.381 -10.212 1.00 94.31 90 MET A N 1
ATOM 727 C CA . MET A 1 90 ? -6.883 -16.929 -10.338 1.00 94.31 90 MET A CA 1
ATOM 728 C C . MET A 1 90 ? -6.741 -18.236 -9.548 1.00 94.31 90 MET A C 1
ATOM 730 O O . MET A 1 90 ? -7.295 -18.397 -8.465 1.00 94.31 90 MET A O 1
ATOM 734 N N . ALA A 1 91 ? -5.959 -19.179 -10.063 1.00 95.38 91 ALA A N 1
ATOM 735 C CA . ALA A 1 91 ? -5.472 -20.328 -9.308 1.00 95.38 91 ALA A CA 1
ATOM 736 C C . ALA A 1 91 ? -3.945 -20.265 -9.199 1.00 95.38 91 ALA A C 1
ATOM 738 O O . ALA A 1 91 ? -3.255 -20.270 -10.219 1.00 95.38 91 ALA A O 1
ATOM 739 N N . VAL A 1 92 ? -3.411 -20.256 -7.975 1.00 95.62 92 VAL A N 1
ATOM 740 C CA . VAL A 1 92 ? -1.971 -20.387 -7.707 1.00 95.62 92 VAL A CA 1
ATOM 741 C C . VAL A 1 92 ? -1.637 -21.869 -7.560 1.00 95.62 92 VAL A C 1
ATOM 743 O O . VAL A 1 92 ? -1.944 -22.512 -6.551 1.00 95.62 92 VAL A O 1
ATOM 746 N N . GLU A 1 93 ? -1.006 -22.423 -8.591 1.00 92.44 93 GLU A N 1
ATOM 747 C CA . GLU A 1 93 ? -0.717 -23.854 -8.703 1.00 92.44 93 GLU A CA 1
ATOM 748 C C . GLU A 1 93 ? 0.528 -24.268 -7.917 1.00 92.44 93 GLU A C 1
ATOM 750 O O . GLU A 1 93 ? 0.611 -25.392 -7.409 1.00 92.44 93 GLU A O 1
ATOM 755 N N . SER A 1 94 ? 1.515 -23.374 -7.842 1.00 91.00 94 SER A N 1
ATOM 756 C CA . SER A 1 94 ? 2.798 -23.648 -7.207 1.00 91.00 94 SER A CA 1
ATOM 757 C C . SER A 1 94 ? 3.419 -22.380 -6.645 1.00 91.00 94 SER A C 1
ATOM 759 O O . SER A 1 94 ? 3.643 -21.416 -7.377 1.00 91.00 94 SER A O 1
ATOM 761 N N . ILE A 1 95 ? 3.777 -22.438 -5.363 1.00 94.12 95 ILE A N 1
ATOM 762 C CA . ILE A 1 95 ? 4.491 -21.375 -4.656 1.00 94.12 95 ILE A CA 1
ATOM 763 C C . ILE A 1 95 ? 5.991 -21.725 -4.644 1.00 94.12 95 ILE A C 1
ATOM 765 O O . ILE A 1 95 ? 6.350 -22.823 -4.194 1.00 94.12 95 ILE A O 1
ATOM 769 N N . PRO A 1 96 ? 6.871 -20.832 -5.127 1.00 94.38 96 PRO A N 1
ATOM 770 C CA . PRO A 1 96 ? 8.322 -21.017 -5.120 1.00 94.38 96 PRO A CA 1
ATOM 771 C C . PRO A 1 96 ? 8.901 -21.343 -3.744 1.00 94.38 96 PRO A C 1
ATOM 773 O O . PRO A 1 96 ? 8.332 -21.003 -2.706 1.00 94.38 96 PRO A O 1
ATOM 776 N N . PHE A 1 97 ? 10.052 -22.020 -3.725 1.00 94.44 97 PHE A N 1
ATOM 777 C CA . PHE A 1 97 ? 10.723 -22.380 -2.475 1.00 94.44 97 PHE A CA 1
ATOM 778 C C . PHE A 1 97 ? 11.113 -21.149 -1.649 1.00 94.44 97 PHE A C 1
ATOM 780 O O . PHE A 1 97 ? 10.857 -21.148 -0.450 1.00 94.44 97 PHE A O 1
ATOM 787 N N . ASP A 1 98 ? 11.647 -20.100 -2.275 1.00 94.69 98 ASP A N 1
ATOM 788 C CA . ASP A 1 98 ? 12.122 -18.916 -1.550 1.00 94.69 98 ASP A CA 1
ATOM 789 C C . ASP A 1 98 ? 10.981 -18.154 -0.864 1.00 94.69 98 ASP A C 1
ATOM 791 O O . ASP A 1 98 ? 11.100 -17.791 0.305 1.00 94.69 98 ASP A O 1
ATOM 795 N N . ILE A 1 99 ? 9.829 -18.023 -1.533 1.00 95.62 99 ILE A N 1
ATOM 796 C CA . ILE A 1 99 ? 8.609 -17.451 -0.935 1.00 95.62 99 ILE A CA 1
ATOM 797 C C . ILE A 1 99 ? 8.114 -18.330 0.223 1.00 95.62 99 ILE A C 1
ATOM 799 O O . ILE A 1 99 ? 7.798 -17.825 1.300 1.00 95.62 99 ILE A O 1
ATOM 803 N N . ARG A 1 100 ? 8.092 -19.661 0.052 1.00 94.56 100 ARG A N 1
ATOM 804 C CA . ARG A 1 100 ? 7.708 -20.578 1.141 1.00 94.56 100 ARG A CA 1
ATOM 805 C C . ARG A 1 100 ? 8.650 -20.468 2.336 1.00 94.56 100 ARG A C 1
ATOM 807 O O . ARG A 1 100 ? 8.183 -20.431 3.465 1.00 94.56 100 ARG A O 1
ATOM 814 N N . LYS A 1 101 ? 9.959 -20.381 2.099 1.00 95.06 101 LYS A N 1
ATOM 815 C CA . LYS A 1 101 ? 10.977 -20.265 3.149 1.00 95.06 101 LYS A CA 1
ATOM 816 C C . LYS A 1 101 ? 10.771 -19.017 4.010 1.00 95.06 101 LYS A C 1
ATOM 818 O O . LYS A 1 101 ? 10.972 -19.095 5.218 1.00 95.06 101 LYS A O 1
ATOM 823 N N . ILE A 1 102 ? 10.362 -17.896 3.414 1.00 94.38 102 ILE A N 1
ATOM 824 C CA . ILE A 1 102 ? 10.009 -16.675 4.153 1.00 94.38 102 ILE A CA 1
ATOM 825 C C . ILE A 1 102 ? 8.813 -16.936 5.068 1.00 94.38 102 ILE A C 1
ATOM 827 O O . ILE A 1 102 ? 8.881 -16.659 6.262 1.00 94.38 102 ILE A O 1
ATOM 831 N N . ALA A 1 103 ? 7.755 -17.546 4.537 1.00 93.06 103 ALA A N 1
ATOM 832 C CA . ALA A 1 103 ? 6.557 -17.813 5.322 1.00 93.06 103 ALA A CA 1
ATOM 833 C C . ALA A 1 103 ? 6.732 -18.880 6.414 1.00 93.06 103 ALA A C 1
ATOM 835 O O . ALA A 1 103 ? 5.923 -18.962 7.336 1.00 93.06 103 ALA A O 1
ATOM 836 N N . GLU A 1 104 ? 7.777 -19.708 6.336 1.00 94.06 104 GLU A N 1
ATOM 837 C CA . GLU A 1 104 ? 8.094 -20.677 7.385 1.00 94.06 104 GLU A CA 1
ATOM 838 C C . GLU A 1 104 ? 8.714 -20.039 8.640 1.00 94.06 104 GLU A C 1
ATOM 840 O O . GLU A 1 104 ? 8.711 -20.682 9.692 1.00 94.06 104 GLU A O 1
ATOM 845 N N . GLN A 1 105 ? 9.198 -18.794 8.558 1.00 94.19 105 GLN A N 1
ATOM 846 C CA . GLN A 1 105 ? 9.814 -18.080 9.678 1.00 94.19 105 GLN A CA 1
ATOM 847 C C . GLN A 1 105 ? 8.805 -17.791 10.800 1.00 94.19 105 GLN A C 1
ATOM 849 O O . GLN A 1 105 ? 7.690 -17.329 10.555 1.00 94.19 105 GLN A O 1
ATOM 854 N N . ASP A 1 106 ? 9.220 -17.979 12.055 1.00 92.00 106 ASP A N 1
ATOM 855 C CA . ASP A 1 106 ? 8.335 -17.806 13.216 1.00 92.00 106 ASP A CA 1
ATOM 856 C C . ASP A 1 106 ? 7.782 -16.381 13.346 1.00 92.00 106 ASP A C 1
ATOM 858 O O . ASP A 1 106 ? 6.605 -16.196 13.658 1.00 92.00 106 ASP A O 1
ATOM 862 N N . ALA A 1 107 ? 8.613 -15.366 13.086 1.00 90.00 107 ALA A N 1
ATOM 863 C CA . ALA A 1 107 ? 8.192 -13.966 13.120 1.00 90.00 107 ALA A CA 1
ATOM 864 C C . ALA A 1 107 ? 7.106 -13.669 12.070 1.00 90.00 107 ALA A C 1
ATOM 866 O O . ALA A 1 107 ? 6.132 -12.972 12.361 1.00 90.00 107 ALA A O 1
ATOM 867 N N . PHE A 1 108 ? 7.237 -14.261 10.879 1.00 91.81 108 PHE A N 1
ATOM 868 C CA . PHE A 1 108 ? 6.257 -14.132 9.807 1.00 91.81 108 PHE A CA 1
ATOM 869 C C . PHE A 1 108 ? 4.928 -14.791 10.194 1.00 91.81 108 PHE A C 1
ATOM 871 O O . PHE A 1 108 ? 3.882 -14.146 10.154 1.00 91.81 108 PHE A O 1
ATOM 878 N N . LYS A 1 109 ? 4.964 -16.048 10.662 1.00 90.56 109 LYS A N 1
ATOM 879 C CA . LYS A 1 109 ? 3.759 -16.797 11.060 1.00 90.56 109 LYS A CA 1
ATOM 880 C C . LYS A 1 109 ? 2.967 -16.117 12.168 1.00 90.56 109 LYS A C 1
ATOM 882 O O . LYS A 1 109 ? 1.742 -16.164 12.149 1.00 90.56 109 LYS A O 1
ATOM 887 N N . ARG A 1 110 ? 3.652 -15.484 13.125 1.00 88.81 110 ARG A N 1
ATOM 888 C CA . ARG A 1 110 ? 3.001 -14.718 14.202 1.00 88.81 110 ARG A CA 1
ATOM 889 C C . ARG A 1 110 ? 2.261 -13.483 13.689 1.00 88.81 110 ARG A C 1
ATOM 891 O O . ARG A 1 110 ? 1.290 -13.084 14.319 1.00 88.81 110 ARG A O 1
ATOM 898 N N . SER A 1 111 ? 2.719 -12.899 12.584 1.00 85.31 111 SER A N 1
ATOM 899 C CA . SER A 1 111 ? 2.172 -11.654 12.035 1.00 85.31 111 SER A CA 1
ATOM 900 C C . SER A 1 111 ? 1.063 -11.909 11.009 1.00 85.31 111 SER A C 1
ATOM 902 O O . SER A 1 111 ? 0.038 -11.237 11.045 1.00 85.31 111 SER A O 1
ATOM 904 N N . TYR A 1 112 ? 1.245 -12.901 10.130 1.00 85.62 112 TYR A N 1
ATOM 905 C CA . TYR A 1 112 ? 0.383 -13.114 8.956 1.00 85.62 112 TYR A CA 1
ATOM 906 C C . TYR A 1 112 ? -0.204 -14.528 8.848 1.00 85.62 112 TYR A C 1
ATOM 908 O O . TYR A 1 112 ? -1.035 -14.791 7.984 1.00 85.62 112 TYR A O 1
ATOM 916 N N . GLY A 1 113 ? 0.213 -15.458 9.709 1.00 90.00 113 GLY A N 1
ATOM 917 C CA . GLY A 1 113 ? -0.179 -16.864 9.626 1.00 90.00 113 GLY A CA 1
ATOM 918 C C . GLY A 1 113 ? 0.679 -17.692 8.663 1.00 90.00 113 GLY A C 1
ATOM 919 O O . GLY A 1 113 ? 1.721 -17.260 8.172 1.00 90.00 113 GLY A O 1
ATOM 920 N N . GLY A 1 114 ? 0.265 -18.942 8.447 1.00 89.62 114 GLY A N 1
ATOM 921 C CA . GLY A 1 114 ? 0.972 -19.897 7.590 1.00 89.62 114 GLY A CA 1
ATOM 922 C C . GLY A 1 114 ? 0.439 -19.921 6.158 1.00 89.62 114 GLY A C 1
ATOM 923 O O . GLY A 1 114 ? -0.722 -19.609 5.909 1.00 89.62 114 GLY A O 1
ATOM 924 N N . LEU A 1 115 ? 1.274 -20.358 5.212 1.00 91.50 115 LEU A N 1
ATOM 925 C CA . LEU A 1 115 ? 0.826 -20.611 3.842 1.00 91.50 115 LEU A CA 1
ATOM 926 C C . LEU A 1 115 ? 0.124 -21.961 3.725 1.00 91.50 115 LEU A C 1
ATOM 928 O O . LEU A 1 115 ? 0.617 -22.984 4.205 1.00 91.50 115 LEU A O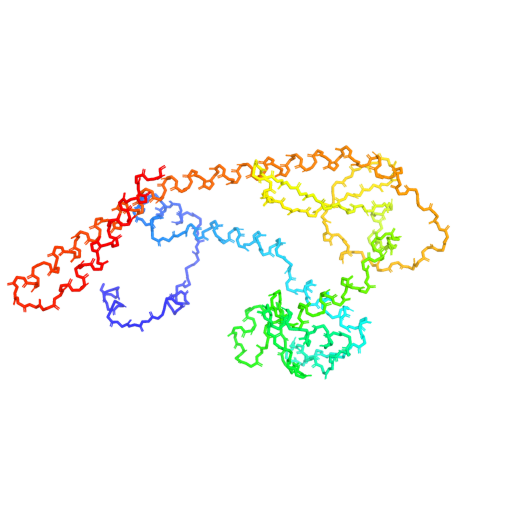 1
ATOM 932 N N . ILE A 1 116 ? -0.963 -21.988 2.959 1.00 87.25 116 ILE A N 1
ATOM 933 C CA . ILE A 1 116 ? -1.490 -23.237 2.411 1.00 87.25 116 ILE A CA 1
ATOM 934 C C . ILE A 1 116 ? -0.714 -23.639 1.151 1.00 87.25 116 ILE A C 1
ATOM 936 O O . ILE A 1 116 ? -0.105 -22.820 0.463 1.00 87.25 116 ILE A O 1
ATOM 940 N N . ARG A 1 117 ? -0.706 -24.942 0.842 1.00 78.88 117 ARG A N 1
ATOM 941 C CA . ARG A 1 117 ? 0.123 -25.500 -0.244 1.00 78.88 117 ARG A CA 1
ATOM 942 C C . ARG A 1 117 ? -0.274 -25.013 -1.640 1.00 78.88 117 ARG A C 1
ATOM 944 O O . ARG A 1 117 ? 0.575 -25.011 -2.529 1.00 78.88 117 ARG A O 1
ATOM 951 N N . ARG A 1 118 ? -1.554 -24.700 -1.846 1.00 84.38 118 ARG A N 1
ATOM 952 C CA . ARG A 1 118 ? -2.149 -24.283 -3.124 1.00 84.38 118 ARG A CA 1
ATOM 953 C C . ARG A 1 118 ? -3.337 -23.375 -2.851 1.00 84.38 118 ARG A C 1
ATOM 955 O O . ARG A 1 118 ? -4.056 -23.624 -1.888 1.00 84.38 118 ARG A O 1
ATOM 962 N N . TYR A 1 119 ? -3.569 -22.416 -3.742 1.00 93.38 119 TYR A N 1
ATOM 963 C CA . TYR A 1 119 ? -4.725 -21.523 -3.684 1.00 93.38 119 TYR A CA 1
ATOM 964 C C . TYR A 1 119 ? -5.566 -21.723 -4.957 1.00 93.38 119 TYR A C 1
ATOM 966 O O . TYR A 1 119 ? -5.194 -21.219 -6.016 1.00 93.38 119 TYR A O 1
ATOM 974 N N . PRO A 1 120 ? -6.644 -22.531 -4.913 1.00 91.62 120 PRO A N 1
ATOM 975 C CA . PRO A 1 120 ? -7.368 -22.965 -6.114 1.00 91.62 120 PRO A CA 1
ATOM 976 C C . PRO A 1 120 ? -8.294 -21.898 -6.719 1.00 91.62 120 PRO A C 1
ATOM 978 O O . PRO A 1 120 ? -8.629 -21.998 -7.905 1.00 91.62 120 PRO A O 1
ATOM 981 N N . LYS A 1 121 ? -8.723 -20.935 -5.899 1.00 94.00 121 LYS A N 1
ATOM 982 C CA . LYS A 1 121 ? -9.593 -19.810 -6.243 1.00 94.00 121 LYS A CA 1
ATOM 983 C C . LYS A 1 121 ? -9.124 -18.589 -5.462 1.00 94.00 121 LYS A C 1
ATOM 985 O O . LYS A 1 121 ? -9.198 -18.579 -4.238 1.00 94.00 121 LYS A O 1
ATOM 990 N N . VAL A 1 122 ? -8.606 -17.606 -6.176 1.00 94.12 122 VAL A N 1
ATOM 991 C CA . VAL A 1 122 ? -8.025 -16.372 -5.652 1.00 94.12 122 VAL A CA 1
ATOM 992 C C . VAL A 1 122 ? -8.657 -15.201 -6.380 1.00 94.12 122 VAL A C 1
ATOM 994 O O . VAL A 1 122 ? -8.814 -15.246 -7.601 1.00 94.12 122 VAL A O 1
ATOM 997 N N . THR A 1 123 ? -8.961 -14.145 -5.637 1.00 91.75 123 THR A N 1
ATOM 998 C CA . THR A 1 123 ? -9.314 -12.837 -6.187 1.00 91.75 123 THR A CA 1
ATOM 999 C C . THR A 1 123 ? -8.620 -11.723 -5.412 1.00 91.75 123 THR A C 1
ATOM 1001 O O . THR A 1 123 ? -8.336 -11.865 -4.222 1.00 91.75 123 THR A O 1
ATOM 1004 N N . PHE A 1 124 ? -8.372 -10.610 -6.094 1.00 88.25 124 PHE A N 1
ATOM 1005 C CA . PHE A 1 124 ? -7.890 -9.357 -5.511 1.00 88.25 124 PHE A CA 1
ATOM 1006 C C . PHE A 1 124 ? -9.019 -8.330 -5.361 1.00 88.25 124 PHE A C 1
ATOM 1008 O O . PHE A 1 124 ? -8.808 -7.252 -4.808 1.00 88.25 124 PHE A O 1
ATOM 1015 N N . ASP A 1 125 ? -10.231 -8.682 -5.803 1.00 84.38 125 ASP A N 1
ATOM 1016 C CA . ASP A 1 125 ? -11.443 -7.899 -5.609 1.00 84.38 125 ASP A CA 1
ATOM 1017 C C . ASP A 1 125 ? -12.204 -8.401 -4.377 1.00 84.38 125 ASP A C 1
ATOM 1019 O O . ASP A 1 125 ? -12.673 -9.545 -4.300 1.00 84.38 125 ASP A O 1
ATOM 1023 N N . LYS A 1 126 ? -12.351 -7.500 -3.406 1.00 82.56 126 LYS A N 1
ATOM 1024 C CA . LYS A 1 126 ? -13.053 -7.763 -2.156 1.00 82.56 126 LYS A CA 1
ATOM 1025 C C . LYS A 1 126 ? -14.508 -8.164 -2.411 1.00 82.56 126 LYS A C 1
ATOM 1027 O O . LYS A 1 126 ? -14.983 -9.109 -1.790 1.00 82.56 126 LYS A O 1
ATOM 1032 N N . GLU A 1 127 ? -15.221 -7.488 -3.307 1.00 81.75 127 GLU A N 1
ATOM 1033 C CA . GLU A 1 127 ? -16.640 -7.754 -3.566 1.00 81.75 127 GLU A CA 1
ATOM 1034 C C . GLU A 1 127 ? -16.869 -9.145 -4.160 1.00 81.75 127 GLU A C 1
ATOM 1036 O O . GLU A 1 127 ? -17.821 -9.833 -3.782 1.00 81.75 127 GLU A O 1
ATOM 1041 N N . ILE A 1 128 ? -15.975 -9.587 -5.050 1.00 83.50 128 ILE A N 1
ATOM 1042 C CA . ILE A 1 128 ? -16.026 -10.932 -5.637 1.00 83.50 128 ILE A CA 1
ATOM 1043 C C . ILE A 1 128 ? -15.820 -11.999 -4.554 1.00 83.50 128 ILE A C 1
ATOM 1045 O O . ILE A 1 128 ? -16.547 -12.998 -4.530 1.00 83.50 128 ILE A O 1
ATOM 1049 N N . ALA A 1 129 ? -14.875 -11.775 -3.634 1.00 83.62 129 ALA A N 1
ATOM 1050 C CA . ALA A 1 129 ? -14.623 -12.691 -2.524 1.00 83.62 129 ALA A CA 1
ATOM 1051 C C . ALA A 1 129 ? -15.826 -12.802 -1.575 1.00 83.62 129 ALA A C 1
ATOM 1053 O O . ALA A 1 129 ? -16.194 -13.904 -1.182 1.00 83.62 129 ALA A O 1
ATOM 1054 N N . PHE A 1 130 ? -16.495 -11.688 -1.253 1.00 79.31 130 PHE A N 1
ATOM 1055 C CA . PHE A 1 130 ? -17.694 -11.714 -0.401 1.00 79.31 130 PHE A CA 1
ATOM 1056 C C . PHE A 1 130 ? -18.857 -12.491 -1.027 1.00 79.31 130 PHE A C 1
ATOM 1058 O O . PHE A 1 130 ? -19.616 -13.140 -0.311 1.00 79.31 130 PHE A O 1
ATOM 1065 N N . LYS A 1 131 ? -18.999 -12.439 -2.356 1.00 84.12 131 LYS A N 1
ATOM 1066 C CA . LYS A 1 131 ? -20.054 -13.157 -3.089 1.00 84.12 131 LYS A CA 1
ATOM 1067 C C . LYS A 1 131 ? -19.758 -14.651 -3.256 1.00 84.12 131 LYS A C 1
ATOM 1069 O O . LYS A 1 131 ? -20.687 -15.425 -3.479 1.00 84.12 131 LYS A O 1
ATOM 1074 N N . THR A 1 132 ? -18.494 -15.064 -3.144 1.00 81.88 132 THR A N 1
ATOM 1075 C CA . THR A 1 132 ? -18.051 -16.431 -3.452 1.00 81.88 132 THR A CA 1
ATOM 1076 C C . THR A 1 132 ? -17.382 -17.066 -2.237 1.00 81.88 132 THR A C 1
ATOM 1078 O O . THR A 1 132 ? -16.196 -16.873 -1.993 1.00 81.88 132 THR A O 1
ATOM 1081 N N . SER A 1 133 ? -18.138 -17.870 -1.486 1.00 75.06 133 SER A N 1
ATOM 1082 C CA . SER A 1 133 ? -17.721 -18.425 -0.188 1.00 75.06 133 SER A CA 1
ATOM 1083 C C . SER A 1 133 ? -16.508 -19.371 -0.221 1.00 75.06 133 SER A C 1
ATOM 1085 O O . SER A 1 133 ? -16.039 -19.776 0.838 1.00 75.06 133 SER A O 1
ATOM 1087 N N . ASP A 1 134 ? -16.021 -19.763 -1.402 1.00 84.69 134 ASP A N 1
ATOM 1088 C CA . ASP A 1 134 ? -14.857 -20.638 -1.589 1.00 84.69 134 ASP A CA 1
ATOM 1089 C C . ASP A 1 134 ? -13.684 -19.972 -2.336 1.00 84.69 134 ASP A C 1
ATOM 1091 O O . ASP A 1 134 ? -12.810 -20.664 -2.866 1.00 84.69 134 ASP A O 1
ATOM 1095 N N . THR A 1 135 ? -13.657 -18.636 -2.360 1.00 90.06 135 THR A N 1
ATOM 1096 C CA . THR A 1 135 ? -12.595 -17.833 -2.976 1.00 90.06 135 THR A CA 1
ATOM 1097 C C . THR A 1 135 ? -11.759 -17.128 -1.913 1.00 90.06 135 THR A C 1
ATOM 1099 O O . THR A 1 135 ? -12.286 -16.424 -1.055 1.00 90.06 135 THR A O 1
ATOM 1102 N N . GLU A 1 136 ? -10.439 -17.263 -2.009 1.00 90.62 136 GLU A N 1
ATOM 1103 C CA . GLU A 1 136 ? -9.503 -16.548 -1.148 1.00 90.62 136 GLU A CA 1
ATOM 1104 C C . GLU A 1 136 ? -9.336 -15.101 -1.632 1.00 90.62 136 GLU A C 1
ATOM 1106 O O . GLU A 1 136 ? -9.009 -14.859 -2.800 1.00 90.62 136 GLU A O 1
ATOM 1111 N N . PHE A 1 137 ? -9.528 -14.137 -0.734 1.00 90.56 137 PHE A N 1
ATOM 1112 C CA . PHE A 1 137 ? -9.220 -12.736 -1.003 1.00 90.56 137 PHE A CA 1
ATOM 1113 C C . PHE A 1 137 ? -7.750 -12.460 -0.690 1.00 90.56 137 PHE A C 1
ATOM 1115 O O . PHE A 1 137 ? -7.351 -12.432 0.475 1.00 90.56 137 PHE A O 1
ATOM 1122 N N . ILE A 1 138 ? -6.944 -12.235 -1.725 1.00 89.62 138 ILE A N 1
ATOM 1123 C CA . ILE A 1 138 ? -5.531 -11.902 -1.564 1.00 89.62 138 ILE A CA 1
ATOM 1124 C C . ILE A 1 138 ? -5.358 -10.387 -1.642 1.00 89.62 138 ILE A C 1
ATOM 1126 O O . ILE A 1 138 ? -5.675 -9.747 -2.637 1.00 89.62 138 ILE A O 1
ATOM 1130 N N . SER A 1 139 ? -4.827 -9.814 -0.567 1.00 86.38 139 SER A N 1
ATOM 1131 C CA . SER A 1 139 ? -4.451 -8.405 -0.462 1.00 86.38 139 SER A CA 1
ATOM 1132 C C . SER A 1 139 ? -3.406 -8.249 0.650 1.00 86.38 139 SER A C 1
ATOM 1134 O O . SER A 1 139 ? -2.891 -9.244 1.167 1.00 86.38 139 SER A O 1
ATOM 1136 N N . PHE A 1 140 ? -3.101 -7.015 1.041 1.00 85.44 140 PHE A N 1
ATOM 1137 C CA . PHE A 1 140 ? -2.242 -6.721 2.187 1.00 85.44 140 PHE A CA 1
ATOM 1138 C C . PHE A 1 140 ? -2.701 -7.462 3.448 1.00 85.44 140 PHE A C 1
ATOM 1140 O O . PHE A 1 140 ? -3.897 -7.557 3.735 1.00 85.44 140 PHE A O 1
ATOM 1147 N N . GLY A 1 141 ? -1.737 -7.993 4.195 1.00 85.06 141 GLY A N 1
ATOM 1148 C CA . GLY A 1 141 ? -1.945 -8.837 5.369 1.00 85.06 141 GLY A CA 1
ATOM 1149 C C . GLY A 1 141 ? -2.196 -10.316 5.061 1.00 85.06 141 GLY A C 1
ATOM 1150 O O . GLY A 1 141 ? -2.086 -11.140 5.968 1.00 85.06 141 GLY A O 1
ATOM 1151 N N . HIS A 1 142 ? -2.492 -10.693 3.811 1.00 89.00 142 HIS A N 1
ATOM 1152 C CA . HIS A 1 142 ? -2.632 -12.102 3.446 1.00 89.00 142 HIS A CA 1
ATOM 1153 C C . HIS A 1 142 ? -1.245 -12.771 3.350 1.00 89.00 142 HIS A C 1
ATOM 1155 O O . HIS A 1 142 ? -0.382 -12.267 2.622 1.00 89.00 142 HIS A O 1
ATOM 1161 N N . PRO A 1 143 ? -1.006 -13.942 3.976 1.00 93.25 143 PRO A N 1
ATOM 1162 C CA . PRO A 1 143 ? 0.339 -14.509 4.083 1.00 93.25 143 PRO A CA 1
ATOM 1163 C C . PRO A 1 143 ? 1.010 -14.791 2.730 1.00 93.25 143 PRO A C 1
ATOM 1165 O O . PRO A 1 143 ? 2.220 -14.627 2.605 1.00 93.25 143 PRO A O 1
ATOM 1168 N N . LEU A 1 144 ? 0.263 -15.161 1.681 1.00 95.19 144 LEU A N 1
ATOM 1169 C CA . LEU A 1 144 ? 0.851 -15.321 0.338 1.00 95.19 144 LEU A CA 1
ATOM 1170 C C . LEU A 1 144 ? 1.324 -13.996 -0.264 1.00 95.19 144 LEU A C 1
ATOM 1172 O O . LEU A 1 144 ? 2.363 -13.962 -0.925 1.00 95.19 144 LEU A O 1
ATOM 1176 N N . PHE A 1 145 ? 0.565 -12.924 -0.047 1.00 93.81 145 PHE A N 1
ATOM 1177 C CA . PHE A 1 145 ? 0.893 -11.608 -0.575 1.00 93.81 145 PHE A CA 1
ATOM 1178 C C . PHE A 1 145 ? 2.116 -11.051 0.154 1.00 93.81 145 PHE A C 1
ATOM 1180 O O . PHE A 1 145 ? 3.120 -10.734 -0.477 1.00 93.81 145 PHE A O 1
ATOM 1187 N N . GLU A 1 146 ? 2.088 -11.089 1.486 1.00 93.50 146 GLU A N 1
ATOM 1188 C CA . GLU A 1 146 ? 3.174 -10.627 2.353 1.00 93.50 146 GLU A CA 1
ATOM 1189 C C . GLU A 1 146 ? 4.477 -11.407 2.136 1.00 93.50 146 GLU A C 1
ATOM 1191 O O . GLU A 1 146 ? 5.559 -10.824 2.085 1.00 93.50 146 GLU A O 1
ATOM 1196 N N . ALA A 1 147 ? 4.411 -12.731 1.951 1.00 95.94 147 ALA A N 1
ATOM 1197 C CA . ALA A 1 147 ? 5.603 -13.531 1.660 1.00 95.94 147 ALA A CA 1
ATOM 1198 C C . ALA A 1 147 ? 6.201 -13.187 0.286 1.00 95.94 147 ALA A C 1
ATOM 1200 O O . ALA A 1 147 ? 7.421 -13.203 0.116 1.00 95.94 147 ALA A O 1
ATOM 1201 N N . THR A 1 148 ? 5.348 -12.855 -0.688 1.00 96.12 148 THR A N 1
ATOM 1202 C CA . THR A 1 148 ? 5.772 -12.417 -2.023 1.00 96.12 148 THR A CA 1
ATOM 1203 C C . THR A 1 148 ? 6.401 -11.023 -1.967 1.00 96.12 148 THR A C 1
ATOM 1205 O O . THR A 1 148 ? 7.467 -10.829 -2.546 1.00 96.12 148 THR A O 1
ATOM 1208 N N . MET A 1 149 ? 5.821 -10.086 -1.208 1.00 93.56 149 MET A N 1
ATOM 1209 C CA . MET A 1 149 ? 6.404 -8.759 -0.967 1.00 93.56 149 MET A CA 1
ATOM 1210 C C . MET A 1 149 ? 7.779 -8.853 -0.302 1.00 93.56 149 MET A C 1
ATOM 1212 O O . MET A 1 149 ? 8.754 -8.327 -0.832 1.00 93.56 149 MET A O 1
ATOM 1216 N N . ASN A 1 150 ? 7.890 -9.614 0.790 1.00 94.50 150 ASN A N 1
ATOM 1217 C CA . ASN A 1 150 ? 9.166 -9.841 1.473 1.00 94.50 150 ASN A CA 1
ATOM 1218 C C . ASN A 1 150 ? 10.211 -10.467 0.539 1.00 94.50 150 ASN A C 1
ATOM 1220 O O . ASN A 1 150 ? 11.397 -10.148 0.616 1.00 94.50 150 ASN A O 1
ATOM 1224 N N . TRP A 1 151 ? 9.805 -11.378 -0.351 1.00 96.25 151 TRP A N 1
ATOM 1225 C CA . TRP A 1 151 ? 10.723 -11.943 -1.339 1.00 96.25 151 TRP A CA 1
ATOM 1226 C C . TRP A 1 151 ? 11.238 -10.876 -2.309 1.00 96.25 151 TRP A C 1
ATOM 1228 O O . TRP A 1 151 ? 12.438 -10.850 -2.586 1.00 96.25 151 TRP A O 1
ATOM 1238 N N . ILE A 1 152 ? 10.368 -9.982 -2.788 1.00 94.62 152 ILE A N 1
ATOM 1239 C CA . ILE A 1 152 ? 10.760 -8.886 -3.682 1.00 94.62 152 ILE A CA 1
ATOM 1240 C C . ILE A 1 152 ? 11.721 -7.936 -2.978 1.00 94.62 152 ILE A C 1
ATOM 1242 O O . ILE A 1 152 ? 12.773 -7.632 -3.534 1.00 94.62 152 ILE A O 1
ATOM 1246 N N . GLU A 1 153 ? 11.397 -7.504 -1.760 1.00 91.75 153 GLU A N 1
ATOM 1247 C CA . GLU A 1 153 ? 12.258 -6.620 -0.972 1.00 91.75 153 GLU A CA 1
ATOM 1248 C C . GLU A 1 153 ? 13.648 -7.242 -0.798 1.00 91.75 153 GLU A C 1
ATOM 1250 O O . GLU A 1 153 ? 14.655 -6.631 -1.157 1.00 91.75 153 GLU A O 1
ATOM 1255 N N . ASN A 1 154 ? 13.716 -8.504 -0.370 1.00 93.19 154 ASN A N 1
ATOM 1256 C CA . ASN A 1 154 ? 14.986 -9.206 -0.185 1.00 93.19 154 ASN A CA 1
ATOM 1257 C C . ASN A 1 154 ? 15.772 -9.408 -1.492 1.00 93.19 154 ASN A C 1
ATOM 1259 O O . ASN A 1 154 ? 17.002 -9.404 -1.473 1.00 93.19 154 ASN A O 1
ATOM 1263 N N . SER A 1 155 ? 15.084 -9.597 -2.621 1.00 93.19 155 SER A N 1
ATOM 1264 C CA . SER A 1 155 ? 15.722 -9.951 -3.897 1.00 93.19 155 SER A CA 1
ATOM 1265 C C . SER A 1 155 ? 16.108 -8.736 -4.744 1.00 93.19 155 SER A C 1
ATOM 1267 O O . SER A 1 155 ? 17.072 -8.806 -5.504 1.00 93.19 155 SER A O 1
ATOM 1269 N N . PHE A 1 156 ? 15.374 -7.624 -4.631 1.00 90.00 156 PHE A N 1
ATOM 1270 C CA . PHE A 1 156 ? 15.477 -6.487 -5.552 1.00 90.00 156 PHE A CA 1
ATOM 1271 C C . PHE A 1 156 ? 15.772 -5.144 -4.879 1.00 90.00 156 PHE A C 1
ATOM 1273 O O . PHE A 1 156 ? 15.890 -4.150 -5.590 1.00 90.00 156 PHE A O 1
ATOM 1280 N N . SER A 1 157 ? 15.983 -5.083 -3.558 1.00 86.25 157 SER A N 1
ATOM 1281 C CA . SER A 1 157 ? 16.373 -3.827 -2.881 1.00 86.25 157 SER A CA 1
ATOM 1282 C C . SER A 1 157 ? 17.576 -3.138 -3.539 1.00 86.25 157 SER A C 1
ATOM 1284 O O . SER A 1 157 ? 17.592 -1.920 -3.693 1.00 86.25 157 SER A O 1
ATOM 1286 N N . GLY A 1 158 ? 18.568 -3.912 -3.995 1.00 84.38 158 GLY A N 1
ATOM 1287 C CA . GLY A 1 158 ? 19.739 -3.371 -4.691 1.00 84.38 158 GLY A CA 1
ATOM 1288 C C . GLY A 1 158 ? 19.428 -2.743 -6.056 1.00 84.38 158 GLY A C 1
ATOM 1289 O O . GLY A 1 158 ? 20.145 -1.840 -6.477 1.00 84.38 158 GLY A O 1
ATOM 1290 N N . ALA A 1 159 ? 18.352 -3.162 -6.731 1.00 84.44 159 ALA A N 1
ATOM 1291 C CA . ALA A 1 159 ? 17.972 -2.635 -8.045 1.00 84.44 159 ALA A CA 1
ATOM 1292 C C . ALA A 1 159 ? 17.497 -1.173 -7.978 1.00 84.44 159 ALA A C 1
ATOM 1294 O O . ALA A 1 159 ? 17.627 -0.434 -8.952 1.00 84.44 159 ALA A O 1
ATOM 1295 N N . LEU A 1 160 ? 17.016 -0.723 -6.812 1.00 82.75 160 LEU A N 1
ATOM 1296 C CA . LEU A 1 160 ? 16.659 0.681 -6.589 1.00 82.75 160 LEU A CA 1
ATOM 1297 C C . LEU A 1 160 ? 17.873 1.617 -6.709 1.00 82.75 160 LEU A C 1
ATOM 1299 O O . LEU A 1 160 ? 17.704 2.785 -7.045 1.00 82.75 160 LEU A O 1
ATOM 1303 N N . LEU A 1 161 ? 19.093 1.111 -6.477 1.00 78.31 161 LEU A N 1
ATOM 1304 C CA . LEU A 1 161 ? 20.329 1.891 -6.607 1.00 78.31 161 LEU A CA 1
ATOM 1305 C C . LEU A 1 161 ? 20.769 2.063 -8.065 1.00 78.31 161 LEU A C 1
ATOM 1307 O O . LEU A 1 161 ? 21.395 3.066 -8.395 1.00 78.31 161 LEU A O 1
ATOM 1311 N N . SER A 1 162 ? 20.472 1.087 -8.927 1.00 78.25 162 SER A N 1
ATOM 1312 C CA . SER A 1 162 ? 20.827 1.130 -10.351 1.00 78.25 162 SER A CA 1
ATOM 1313 C C . SER A 1 162 ? 19.768 1.808 -11.218 1.00 78.25 162 SER A C 1
ATOM 1315 O O . SER A 1 162 ? 20.067 2.198 -12.344 1.00 78.25 162 SER A O 1
ATOM 1317 N N . GLY A 1 163 ? 18.538 1.933 -10.712 1.00 85.44 163 GLY A N 1
ATOM 1318 C CA . GLY A 1 163 ? 17.392 2.371 -11.501 1.00 85.44 163 GLY A CA 1
ATOM 1319 C C . GLY A 1 163 ? 17.009 1.359 -12.587 1.00 85.44 163 GLY A C 1
ATOM 1320 O O . GLY A 1 163 ? 17.517 0.235 -12.631 1.00 85.44 163 GLY A O 1
ATOM 1321 N N . ALA A 1 164 ? 16.083 1.763 -13.454 1.00 87.75 164 ALA A N 1
ATOM 1322 C CA . ALA A 1 164 ? 15.645 0.997 -14.616 1.00 87.75 164 ALA A CA 1
ATOM 1323 C C . ALA A 1 164 ? 15.194 1.940 -15.739 1.00 87.75 164 ALA A C 1
ATOM 1325 O O . ALA A 1 164 ? 14.776 3.071 -15.483 1.00 87.75 164 ALA A O 1
ATOM 1326 N N . THR A 1 165 ? 15.284 1.467 -16.981 1.00 90.25 165 THR A N 1
ATOM 1327 C CA . THR A 1 165 ? 14.817 2.192 -18.167 1.00 90.25 165 THR A CA 1
ATOM 1328 C C . THR A 1 165 ? 13.411 1.736 -18.528 1.00 90.25 165 THR A C 1
ATOM 1330 O O . THR A 1 165 ? 13.131 0.539 -18.589 1.00 90.25 165 THR A O 1
ATOM 1333 N N . PHE A 1 166 ? 12.546 2.700 -18.812 1.00 91.00 166 PHE A N 1
ATOM 1334 C CA . PHE A 1 166 ? 11.184 2.474 -19.270 1.00 91.00 166 PHE A CA 1
ATOM 1335 C C . PHE A 1 166 ? 10.953 3.218 -20.585 1.00 91.00 166 PHE A C 1
ATOM 1337 O O . PHE A 1 166 ? 11.664 4.173 -20.892 1.00 91.00 166 PHE A O 1
ATOM 1344 N N . ILE A 1 167 ? 9.983 2.753 -21.362 1.00 91.62 167 ILE A N 1
ATOM 1345 C CA . ILE A 1 167 ? 9.555 3.360 -22.620 1.00 91.62 167 ILE A CA 1
ATOM 1346 C C . ILE A 1 167 ? 8.139 3.876 -22.407 1.00 91.62 167 ILE A C 1
ATOM 1348 O O . ILE A 1 167 ? 7.263 3.103 -22.020 1.00 91.62 167 ILE A O 1
ATOM 1352 N N . ASP A 1 168 ? 7.925 5.161 -22.667 1.00 91.69 168 ASP A N 1
ATOM 1353 C CA . ASP A 1 168 ? 6.590 5.745 -22.724 1.00 91.69 168 ASP A CA 1
ATOM 1354 C C . ASP A 1 168 ? 5.921 5.373 -24.059 1.00 91.69 168 ASP A C 1
ATOM 1356 O O . ASP A 1 168 ? 6.405 5.807 -25.111 1.00 91.69 168 ASP A O 1
ATOM 1360 N N . PRO A 1 169 ? 4.841 4.567 -24.054 1.00 85.69 169 PRO A N 1
ATOM 1361 C CA . PRO A 1 169 ? 4.135 4.190 -25.276 1.00 85.69 169 PRO A CA 1
ATOM 1362 C C . PRO A 1 169 ? 3.545 5.390 -26.023 1.00 85.69 169 PRO A C 1
ATOM 1364 O O . PRO A 1 169 ? 3.437 5.341 -27.249 1.00 85.69 169 PRO A O 1
ATOM 1367 N N . ASP A 1 170 ? 3.196 6.459 -25.302 1.00 88.38 170 ASP A N 1
ATOM 1368 C CA . ASP A 1 170 ? 2.593 7.659 -25.881 1.00 88.38 170 ASP A CA 1
ATOM 1369 C C . ASP A 1 170 ? 3.645 8.647 -26.415 1.00 88.38 170 ASP A C 1
ATOM 1371 O O . ASP A 1 170 ? 3.312 9.573 -27.157 1.00 88.38 170 ASP A O 1
ATOM 1375 N N . GLY A 1 171 ? 4.923 8.450 -26.067 1.00 86.38 171 GLY A N 1
ATOM 1376 C CA . GLY A 1 171 ? 6.042 9.284 -26.517 1.00 86.38 171 GLY A CA 1
ATOM 1377 C C . GLY A 1 171 ? 6.040 10.713 -25.960 1.00 86.38 171 GLY A C 1
ATOM 1378 O O . GLY A 1 171 ? 6.653 11.601 -26.551 1.00 86.38 171 GLY A O 1
ATOM 1379 N N . ASN A 1 172 ? 5.352 10.949 -24.843 1.00 87.12 172 ASN A N 1
ATOM 1380 C CA . ASN A 1 172 ? 5.252 12.248 -24.178 1.00 87.12 172 ASN A CA 1
ATOM 1381 C C . ASN A 1 172 ? 6.382 12.492 -23.165 1.00 87.12 172 ASN A C 1
ATOM 1383 O O . ASN A 1 172 ? 6.619 13.639 -22.774 1.00 87.12 172 ASN A O 1
ATOM 1387 N N . LEU A 1 173 ? 7.050 11.431 -22.712 1.00 89.75 173 LEU A N 1
ATOM 1388 C CA . LEU A 1 173 ? 8.077 11.464 -21.677 1.00 89.75 173 LEU A CA 1
ATOM 1389 C C . LEU A 1 173 ? 9.436 11.037 -22.242 1.00 89.75 173 LEU A C 1
ATOM 1391 O O . LEU A 1 173 ? 9.611 9.912 -22.705 1.00 89.75 173 LEU A O 1
ATOM 1395 N N . ASP A 1 174 ? 10.415 11.933 -22.131 1.00 91.38 174 ASP A N 1
ATOM 1396 C CA . ASP A 1 174 ? 11.824 11.693 -22.452 1.00 91.38 174 ASP A CA 1
ATOM 1397 C C . ASP A 1 174 ? 12.686 12.353 -21.369 1.00 91.38 174 ASP A C 1
ATOM 1399 O O . ASP A 1 174 ? 12.974 13.553 -21.396 1.00 91.38 174 ASP A O 1
ATOM 1403 N N . GLY A 1 175 ? 13.005 11.580 -20.332 1.00 91.88 175 GLY A N 1
ATOM 1404 C CA . GLY A 1 175 ? 13.661 12.103 -19.144 1.00 91.88 175 GLY A CA 1
ATOM 1405 C C . GLY A 1 175 ? 13.763 11.095 -18.006 1.00 91.88 175 GLY A C 1
ATOM 1406 O O . GLY A 1 175 ? 13.658 9.883 -18.192 1.00 91.88 175 GLY A O 1
ATOM 1407 N N . TYR A 1 176 ? 13.970 11.614 -16.801 1.00 92.69 176 TYR A N 1
ATOM 1408 C CA . TYR A 1 176 ? 14.175 10.839 -15.584 1.00 92.69 176 TYR A CA 1
ATOM 1409 C C . TYR A 1 176 ? 12.992 10.996 -14.639 1.00 92.69 176 TYR A C 1
ATOM 1411 O O . TYR A 1 176 ? 12.523 12.109 -14.399 1.00 92.69 176 TYR A O 1
ATOM 1419 N N . ILE A 1 177 ? 12.563 9.887 -14.039 1.00 93.50 177 ILE A N 1
ATOM 1420 C CA . ILE A 1 177 ? 11.601 9.884 -12.938 1.00 93.50 177 ILE A CA 1
ATOM 1421 C C . ILE A 1 177 ? 12.353 9.522 -11.662 1.00 93.50 177 ILE A C 1
ATOM 1423 O O . ILE A 1 177 ? 12.919 8.436 -11.548 1.00 93.50 177 ILE A O 1
ATOM 1427 N N . LEU A 1 178 ? 12.371 10.442 -10.702 1.00 93.12 178 LEU A N 1
ATOM 1428 C CA . LEU A 1 178 ? 13.006 10.255 -9.406 1.00 93.12 178 LEU A CA 1
ATOM 1429 C C . LEU A 1 178 ? 11.951 10.001 -8.336 1.00 93.12 178 LEU A C 1
ATOM 1431 O O . LEU A 1 178 ? 11.019 10.790 -8.170 1.00 93.12 178 LEU A O 1
ATOM 1435 N N . TYR A 1 179 ? 12.145 8.917 -7.589 1.00 92.50 179 TYR A N 1
ATOM 1436 C CA . TYR A 1 179 ? 11.298 8.528 -6.471 1.00 92.50 179 TYR A CA 1
ATOM 1437 C C . TYR A 1 179 ? 11.943 8.925 -5.143 1.00 92.50 179 TYR A C 1
ATOM 1439 O O . TYR A 1 179 ? 13.116 8.643 -4.903 1.00 92.50 179 TYR A O 1
ATOM 1447 N N . TYR A 1 180 ? 11.158 9.553 -4.270 1.00 92.00 180 TYR A N 1
ATOM 1448 C CA . TYR A 1 180 ? 11.573 9.955 -2.931 1.00 92.00 180 TYR A CA 1
ATOM 1449 C C . TYR A 1 180 ? 10.558 9.494 -1.901 1.00 92.00 180 TYR A C 1
ATOM 1451 O O . TYR A 1 180 ? 9.365 9.762 -2.022 1.00 92.00 180 TYR A O 1
ATOM 1459 N N . GLU A 1 181 ? 11.040 8.852 -0.849 1.00 91.94 181 GLU A N 1
ATOM 1460 C CA . GLU A 1 181 ? 10.255 8.621 0.351 1.00 91.94 181 GLU A CA 1
ATOM 1461 C C . GLU A 1 181 ? 10.399 9.837 1.272 1.00 91.94 181 GLU A C 1
ATOM 1463 O O . GLU A 1 181 ? 11.503 10.180 1.693 1.00 91.94 181 GLU A O 1
ATOM 1468 N N . GLY A 1 182 ? 9.290 10.522 1.546 1.00 92.50 182 GLY A N 1
ATOM 1469 C CA . GLY A 1 182 ? 9.245 11.632 2.489 1.00 92.50 182 GLY A CA 1
ATOM 1470 C C . GLY A 1 182 ? 8.565 11.216 3.784 1.00 92.50 182 GLY A C 1
ATOM 1471 O O . GLY A 1 182 ? 7.449 10.691 3.768 1.00 92.50 182 GLY A O 1
ATOM 1472 N N . GLU A 1 183 ? 9.230 11.484 4.900 1.00 93.94 183 GLU A N 1
ATOM 1473 C CA . GLU A 1 183 ? 8.741 11.216 6.247 1.00 93.94 183 GLU A CA 1
ATOM 1474 C C . GLU A 1 183 ? 8.643 12.527 7.027 1.00 93.94 183 GLU A C 1
ATOM 1476 O O . GLU A 1 183 ? 9.544 13.365 6.990 1.00 93.94 183 GLU A O 1
ATOM 1481 N N . ILE A 1 184 ? 7.523 12.714 7.716 1.00 92.19 184 ILE A N 1
ATOM 1482 C CA . ILE A 1 184 ? 7.281 13.834 8.616 1.00 92.19 184 ILE A CA 1
ATOM 1483 C C . ILE A 1 184 ? 7.093 13.235 9.998 1.00 92.19 184 ILE A C 1
ATOM 1485 O O . ILE A 1 184 ? 6.181 12.434 10.204 1.00 92.19 184 ILE A O 1
ATOM 1489 N N . SER A 1 185 ? 7.930 13.641 10.943 1.00 91.88 185 SER A N 1
ATOM 1490 C CA . SER A 1 185 ? 7.816 13.259 12.350 1.00 91.88 185 SER A CA 1
ATOM 1491 C C . SER A 1 185 ? 7.137 14.368 13.157 1.00 91.88 185 SER A C 1
ATOM 1493 O O . SER A 1 185 ? 7.182 15.542 12.784 1.00 91.88 185 SER A O 1
ATOM 1495 N N . ASP A 1 186 ? 6.490 14.010 14.261 1.00 86.56 186 ASP A N 1
ATOM 1496 C CA . ASP A 1 186 ? 5.971 14.979 15.226 1.00 86.56 186 ASP A CA 1
ATOM 1497 C C . ASP A 1 186 ? 7.018 15.361 16.290 1.00 86.56 186 ASP A C 1
ATOM 1499 O O . ASP A 1 186 ? 8.156 14.892 16.284 1.00 86.56 186 ASP A O 1
ATOM 1503 N N . GLY A 1 187 ? 6.628 16.229 17.230 1.00 83.50 187 GLY A N 1
ATOM 1504 C CA . GLY A 1 187 ? 7.498 16.679 18.322 1.00 83.50 187 GLY A CA 1
ATOM 1505 C C . GLY A 1 187 ? 7.918 15.581 19.309 1.00 83.50 187 GLY A C 1
ATOM 1506 O O . GLY A 1 187 ? 8.772 15.836 20.152 1.00 83.50 187 GLY A O 1
ATOM 1507 N N . THR A 1 188 ? 7.347 14.375 19.214 1.00 86.81 188 THR A N 1
ATOM 1508 C CA . THR A 1 188 ? 7.738 13.198 20.009 1.00 86.81 188 THR A CA 1
ATOM 1509 C C . THR A 1 188 ? 8.725 12.290 19.270 1.00 86.81 188 THR A C 1
ATOM 1511 O O . THR A 1 188 ? 9.245 11.342 19.855 1.00 86.81 188 THR A O 1
ATOM 1514 N N . GLY A 1 189 ? 9.006 12.582 17.995 1.00 84.50 189 GLY A N 1
ATOM 1515 C CA . GLY A 1 189 ? 9.820 11.745 17.115 1.00 84.50 189 GLY A CA 1
ATOM 1516 C C . GLY A 1 189 ? 9.043 10.598 16.461 1.00 84.50 189 GLY A C 1
ATOM 1517 O O . GLY A 1 189 ? 9.633 9.827 15.708 1.00 84.50 189 GLY A O 1
ATOM 1518 N N . ALA A 1 190 ? 7.735 10.481 16.705 1.00 89.31 190 ALA A N 1
ATOM 1519 C CA . ALA A 1 190 ? 6.889 9.505 16.030 1.00 89.31 190 ALA A CA 1
ATOM 1520 C C . ALA A 1 190 ? 6.566 9.962 14.600 1.00 89.31 190 ALA A C 1
ATOM 1522 O O . ALA A 1 190 ? 6.434 11.157 14.326 1.00 89.31 190 ALA A O 1
ATOM 1523 N N . VAL A 1 191 ? 6.419 9.010 13.674 1.00 89.62 191 VAL A N 1
ATOM 1524 C CA . VAL A 1 191 ? 6.077 9.313 12.278 1.00 89.62 191 VAL A CA 1
ATOM 1525 C C . VAL A 1 191 ? 4.638 9.818 12.200 1.00 89.62 191 VAL A C 1
ATOM 1527 O O . VAL A 1 191 ? 3.682 9.070 12.390 1.00 89.62 191 VAL A O 1
ATOM 1530 N N . ALA A 1 192 ? 4.491 11.106 11.901 1.00 86.56 192 ALA A N 1
ATOM 1531 C CA . ALA A 1 192 ? 3.216 11.785 11.718 1.00 86.56 192 ALA A CA 1
ATOM 1532 C C . ALA A 1 192 ? 2.608 11.527 10.336 1.00 86.56 192 ALA A C 1
ATOM 1534 O O . ALA A 1 192 ? 1.385 11.537 10.194 1.00 86.56 192 ALA A O 1
ATOM 1535 N N . GLY A 1 193 ? 3.450 11.303 9.329 1.00 86.31 193 GLY A N 1
ATOM 1536 C CA . GLY A 1 193 ? 3.022 10.925 7.993 1.00 86.31 193 GLY A CA 1
ATOM 1537 C C . GLY A 1 193 ? 4.195 10.531 7.114 1.00 86.31 193 GLY A C 1
ATOM 1538 O O . GLY A 1 193 ? 5.298 11.055 7.243 1.00 86.31 193 GLY A O 1
ATOM 1539 N N . LYS A 1 194 ? 3.936 9.606 6.194 1.00 90.38 194 LYS A N 1
ATOM 1540 C CA . LYS A 1 194 ? 4.930 9.076 5.265 1.00 90.38 194 LYS A CA 1
ATOM 1541 C C . LYS A 1 194 ? 4.315 8.964 3.878 1.00 90.38 194 LYS A C 1
ATOM 1543 O O . LYS A 1 194 ? 3.166 8.541 3.765 1.00 90.38 194 LYS A O 1
ATOM 1548 N N . ARG A 1 195 ? 5.025 9.405 2.839 1.00 88.50 195 ARG A N 1
ATOM 1549 C CA . ARG A 1 195 ? 4.503 9.434 1.466 1.00 88.50 195 ARG A CA 1
ATOM 1550 C C . ARG A 1 195 ? 5.613 9.224 0.443 1.00 88.50 195 ARG A C 1
ATOM 1552 O O . ARG A 1 195 ? 6.717 9.736 0.603 1.00 88.50 195 ARG A O 1
ATOM 1559 N N . LEU A 1 196 ? 5.289 8.497 -0.623 1.00 89.06 196 LEU A N 1
ATOM 1560 C CA . LEU A 1 196 ? 6.133 8.374 -1.806 1.00 89.06 196 LEU A CA 1
ATOM 1561 C C . LEU A 1 196 ? 5.847 9.537 -2.765 1.00 89.06 196 LEU A C 1
ATOM 1563 O O . LEU A 1 196 ? 4.693 9.811 -3.098 1.00 89.06 196 LEU A O 1
ATOM 1567 N N . PHE A 1 197 ? 6.900 10.202 -3.218 1.00 91.19 197 PHE A N 1
ATOM 1568 C CA . PHE A 1 197 ? 6.869 11.290 -4.187 1.00 91.19 197 PHE A CA 1
ATOM 1569 C C . PHE A 1 197 ? 7.574 10.844 -5.463 1.00 91.19 197 PHE A C 1
ATOM 1571 O O . PHE A 1 197 ? 8.615 10.195 -5.392 1.00 91.19 197 PHE A O 1
ATOM 1578 N N . ALA A 1 198 ? 7.031 11.225 -6.616 1.00 93.06 198 ALA A N 1
ATOM 1579 C CA . ALA A 1 198 ? 7.682 11.053 -7.906 1.00 93.06 198 ALA A CA 1
ATOM 1580 C C . ALA A 1 198 ? 7.836 12.416 -8.585 1.00 93.06 198 ALA A C 1
ATOM 1582 O O . ALA A 1 198 ? 6.904 13.227 -8.603 1.00 93.06 198 ALA A O 1
ATOM 1583 N N . LEU A 1 199 ? 9.020 12.685 -9.128 1.00 94.56 199 LEU A N 1
ATOM 1584 C CA . LEU A 1 199 ? 9.294 13.883 -9.914 1.00 94.56 199 LEU A CA 1
ATOM 1585 C C . LEU A 1 199 ? 9.881 13.487 -11.256 1.00 94.56 199 LEU A C 1
ATOM 1587 O O . LEU A 1 199 ? 10.841 12.726 -11.312 1.00 94.56 199 LEU A O 1
ATOM 1591 N N . TYR A 1 200 ? 9.312 14.042 -12.314 1.00 94.50 200 TYR A N 1
ATOM 1592 C CA . TYR A 1 200 ? 9.81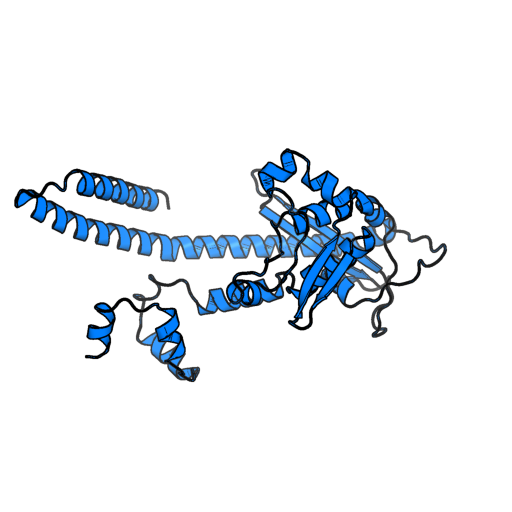9 13.930 -13.668 1.00 94.50 200 TYR A CA 1
ATOM 1593 C C . TYR A 1 200 ? 10.723 15.124 -13.993 1.00 94.50 200 TYR A C 1
ATOM 1595 O O . TYR A 1 200 ? 10.407 16.260 -13.623 1.00 94.50 200 TYR A O 1
ATOM 1603 N N . THR A 1 201 ? 11.819 14.874 -14.708 1.00 93.56 201 THR A N 1
ATOM 1604 C CA . THR A 1 201 ? 12.672 15.913 -15.294 1.00 93.56 201 THR A CA 1
ATOM 1605 C C . THR A 1 201 ? 13.217 15.498 -16.656 1.00 93.56 201 THR A C 1
ATOM 1607 O O . THR A 1 201 ? 13.757 14.405 -16.804 1.00 93.56 201 THR A O 1
ATOM 1610 N N . ASP A 1 202 ? 13.132 16.394 -17.636 1.00 91.38 202 ASP A N 1
ATOM 1611 C CA . ASP A 1 202 ? 13.795 16.278 -18.947 1.00 91.38 202 ASP A CA 1
ATOM 1612 C C . ASP A 1 202 ? 15.202 16.926 -18.945 1.00 91.38 202 ASP A C 1
ATOM 1614 O O . ASP A 1 202 ? 15.844 17.096 -19.982 1.00 91.38 202 ASP A O 1
ATOM 1618 N N . GLY A 1 203 ? 15.684 17.335 -17.764 1.00 86.62 203 GLY A N 1
ATOM 1619 C CA . GLY A 1 203 ? 16.928 18.081 -17.571 1.00 86.62 203 GLY A CA 1
ATOM 1620 C C . GLY A 1 203 ? 16.778 19.605 -17.643 1.00 86.62 203 GLY A C 1
ATOM 1621 O O . GLY A 1 203 ? 17.740 20.313 -17.341 1.00 86.62 203 GLY A O 1
ATOM 1622 N N . LYS A 1 204 ? 15.599 20.125 -18.007 1.00 86.81 204 LYS A N 1
ATOM 1623 C CA . LYS A 1 204 ? 15.286 21.565 -18.042 1.00 86.81 204 LYS A CA 1
ATOM 1624 C C . LYS A 1 204 ? 14.139 21.915 -17.106 1.00 86.81 204 LYS A C 1
ATOM 1626 O O . LYS A 1 204 ? 14.247 22.864 -16.332 1.00 86.81 204 LYS A O 1
ATOM 1631 N N . GLU A 1 205 ? 13.053 21.158 -17.179 1.00 91.44 205 GLU A N 1
ATOM 1632 C CA . GLU A 1 205 ? 11.854 21.355 -16.380 1.00 91.44 205 GLU A CA 1
ATOM 1633 C C . GLU A 1 205 ? 11.682 20.235 -15.363 1.00 91.44 205 GLU A C 1
ATOM 1635 O O . GLU A 1 205 ? 11.972 19.074 -15.632 1.00 91.44 205 GLU A O 1
ATOM 1640 N N . ILE A 1 206 ? 11.160 20.588 -14.189 1.00 94.12 206 ILE A N 1
ATOM 1641 C CA . ILE A 1 206 ? 10.855 19.639 -13.119 1.00 94.12 206 ILE A CA 1
ATOM 1642 C C . ILE A 1 206 ? 9.352 19.671 -12.891 1.00 94.12 206 ILE A C 1
ATOM 1644 O O . ILE A 1 206 ? 8.780 20.731 -12.629 1.00 94.12 206 ILE A O 1
ATOM 1648 N N . ARG A 1 207 ? 8.707 18.507 -12.962 1.00 92.75 207 ARG A N 1
ATOM 1649 C CA . ARG A 1 207 ? 7.261 18.367 -12.771 1.00 92.75 207 ARG A CA 1
ATOM 1650 C C . ARG A 1 207 ? 6.973 17.274 -11.753 1.00 92.75 207 ARG A C 1
ATOM 1652 O O . ARG A 1 207 ? 7.643 16.245 -11.722 1.00 92.75 207 ARG A O 1
ATOM 1659 N N . SER A 1 208 ? 5.972 17.486 -10.905 1.00 91.00 208 SER A N 1
ATOM 1660 C CA . SER A 1 208 ? 5.482 16.416 -10.034 1.00 91.00 208 SER A CA 1
ATOM 1661 C C . SER A 1 208 ? 4.723 15.385 -10.860 1.00 91.00 208 SER A C 1
ATOM 1663 O O . SER A 1 208 ? 3.896 15.751 -11.692 1.00 91.00 208 SER A O 1
ATOM 1665 N N . ALA A 1 209 ? 4.993 14.113 -10.600 1.00 88.69 209 ALA A N 1
ATOM 1666 C CA . ALA A 1 209 ? 4.314 12.985 -11.215 1.00 88.69 209 ALA A CA 1
ATOM 1667 C C . ALA A 1 209 ? 3.591 12.161 -10.142 1.00 88.69 209 ALA A C 1
ATOM 1669 O O . ALA A 1 209 ? 3.943 12.192 -8.958 1.00 88.69 209 ALA A O 1
ATOM 1670 N N . SER A 1 210 ? 2.577 11.404 -10.556 1.00 86.12 210 SER A N 1
ATOM 1671 C CA . SER A 1 210 ? 2.015 10.359 -9.702 1.00 86.12 210 SER A CA 1
ATOM 1672 C C . SER A 1 210 ? 3.051 9.244 -9.537 1.00 86.12 210 SER A C 1
ATOM 1674 O O . SER A 1 210 ? 3.610 8.814 -10.543 1.00 86.12 210 SER A O 1
ATOM 1676 N N . PRO A 1 211 ? 3.299 8.705 -8.329 1.00 86.56 211 PRO A N 1
ATOM 1677 C CA . PRO A 1 211 ? 4.160 7.533 -8.175 1.00 86.56 211 PRO A CA 1
ATOM 1678 C C . PRO A 1 211 ? 3.702 6.319 -8.994 1.00 86.56 211 PRO A C 1
ATOM 1680 O O . PRO A 1 211 ? 4.532 5.492 -9.374 1.00 86.56 211 PRO A O 1
ATOM 1683 N N . ALA A 1 212 ? 2.403 6.243 -9.302 1.00 83.94 212 ALA A N 1
ATOM 1684 C CA . ALA A 1 212 ? 1.814 5.192 -10.123 1.00 83.94 212 ALA A CA 1
ATOM 1685 C C . ALA A 1 212 ? 2.174 5.286 -11.616 1.00 83.94 212 ALA A C 1
ATOM 1687 O O . ALA A 1 212 ? 1.925 4.324 -12.327 1.00 83.94 212 ALA A O 1
ATOM 1688 N N . ILE A 1 213 ? 2.811 6.375 -12.074 1.00 83.12 213 ILE A N 1
ATOM 1689 C CA . ILE A 1 213 ? 3.200 6.590 -13.482 1.00 83.12 213 ILE A CA 1
ATOM 1690 C C . ILE A 1 213 ? 3.990 5.419 -14.082 1.00 83.12 213 ILE A C 1
ATOM 1692 O O . ILE A 1 213 ? 3.911 5.165 -15.273 1.00 83.12 213 ILE A O 1
ATOM 1696 N N . ILE A 1 214 ? 4.723 4.663 -13.260 1.00 83.81 214 ILE A N 1
ATOM 1697 C CA . ILE A 1 214 ? 5.470 3.475 -13.692 1.00 83.81 214 ILE A CA 1
ATOM 1698 C C . ILE A 1 214 ? 4.587 2.386 -14.318 1.00 83.81 214 ILE A C 1
ATOM 1700 O O . ILE A 1 214 ? 5.092 1.582 -15.094 1.00 83.81 214 ILE A O 1
ATOM 1704 N N . TRP A 1 215 ? 3.294 2.350 -13.986 1.00 82.12 215 TRP A N 1
ATOM 1705 C CA . TRP A 1 215 ? 2.333 1.400 -14.551 1.00 82.12 215 TRP A CA 1
ATOM 1706 C C . TRP A 1 215 ? 1.863 1.784 -15.954 1.00 82.12 215 TRP A C 1
ATOM 1708 O O . TRP A 1 215 ? 1.447 0.904 -16.702 1.00 82.12 215 TRP A O 1
ATOM 1718 N N . ASP A 1 216 ? 1.988 3.059 -16.319 1.00 84.00 216 ASP A N 1
ATOM 1719 C CA . ASP A 1 216 ? 1.658 3.562 -17.656 1.00 84.00 216 ASP A CA 1
ATOM 1720 C C . ASP A 1 216 ? 2.828 3.359 -18.638 1.00 84.00 216 ASP A C 1
ATOM 1722 O O . ASP A 1 216 ? 2.675 3.483 -19.852 1.00 84.00 216 ASP A O 1
ATOM 1726 N N . LEU A 1 217 ? 4.013 3.016 -18.120 1.00 86.88 217 LEU A N 1
ATOM 1727 C CA . LEU A 1 217 ? 5.225 2.832 -18.906 1.00 86.88 217 LEU A CA 1
ATOM 1728 C C . LEU A 1 217 ? 5.488 1.357 -19.219 1.00 86.88 217 LEU A C 1
ATOM 1730 O O . LEU A 1 217 ? 5.265 0.456 -18.410 1.00 86.88 217 LEU A O 1
ATOM 1734 N N . SER A 1 218 ? 6.059 1.108 -20.393 1.00 88.06 218 SER A N 1
ATOM 1735 C CA . SER A 1 218 ? 6.521 -0.220 -20.795 1.00 88.06 218 SER A CA 1
ATOM 1736 C C . SER A 1 218 ? 7.957 -0.473 -20.342 1.00 88.06 218 SER A C 1
ATOM 1738 O O . SER A 1 218 ? 8.781 0.441 -20.294 1.00 88.06 218 SER A O 1
ATOM 1740 N N . GLU A 1 219 ? 8.290 -1.728 -20.031 1.00 88.00 219 GLU A N 1
ATOM 1741 C CA . GLU A 1 219 ? 9.668 -2.109 -19.701 1.00 88.00 219 GLU A CA 1
ATOM 1742 C C . GLU A 1 219 ? 10.599 -1.804 -20.883 1.00 88.00 219 GLU A C 1
ATOM 1744 O O . GLU A 1 219 ? 10.414 -2.314 -21.990 1.00 88.00 219 GLU A O 1
ATOM 1749 N N . GLY A 1 220 ? 11.610 -0.970 -20.644 1.00 84.38 220 GLY A N 1
ATOM 1750 C CA . GLY A 1 220 ? 12.672 -0.725 -21.606 1.00 84.38 220 GLY A CA 1
ATOM 1751 C C . GLY A 1 220 ? 13.728 -1.823 -21.547 1.00 84.38 220 GLY A C 1
ATOM 1752 O O . GLY A 1 220 ? 13.899 -2.511 -20.540 1.00 84.38 220 GLY A O 1
ATOM 1753 N N . GLN A 1 221 ? 14.486 -1.981 -22.630 1.00 77.38 221 GLN A N 1
ATOM 1754 C CA . GLN A 1 221 ? 15.724 -2.753 -22.550 1.00 77.38 221 GLN A CA 1
ATOM 1755 C C . GLN A 1 221 ? 16.754 -1.963 -21.740 1.00 77.38 221 GLN A C 1
ATOM 1757 O O . GLN A 1 221 ? 16.773 -0.734 -21.808 1.00 77.38 221 GLN A O 1
ATOM 1762 N N . ASN A 1 222 ? 17.621 -2.663 -20.998 1.00 66.19 222 ASN A N 1
ATOM 1763 C CA . ASN A 1 222 ? 18.755 -2.029 -20.327 1.00 66.19 222 ASN A CA 1
ATOM 1764 C C . ASN A 1 222 ? 19.547 -1.228 -21.364 1.00 66.19 222 ASN A C 1
ATOM 1766 O O . ASN A 1 222 ? 20.214 -1.812 -22.222 1.00 66.19 222 ASN A O 1
ATOM 1770 N N . GLY A 1 223 ? 19.450 0.101 -21.288 1.00 57.75 223 GLY A N 1
ATOM 1771 C CA . GLY A 1 223 ? 20.220 1.007 -22.123 1.00 57.75 223 GLY A CA 1
ATOM 1772 C C . GLY A 1 223 ? 21.693 0.771 -21.833 1.00 57.75 223 GLY A C 1
ATOM 1773 O O . GLY A 1 223 ? 22.190 1.141 -20.771 1.00 57.75 223 GLY A O 1
ATOM 1774 N N . GLY A 1 224 ? 22.380 0.073 -22.733 1.00 51.19 224 GLY A N 1
ATOM 1775 C CA . GLY A 1 224 ? 23.778 -0.284 -22.545 1.00 51.19 224 GLY A CA 1
ATOM 1776 C C . GLY A 1 224 ? 24.629 0.952 -22.242 1.00 51.19 224 GLY A C 1
ATOM 1777 O O . GLY A 1 224 ? 24.723 1.857 -23.064 1.00 51.19 224 GLY A O 1
ATOM 1778 N N . GLY A 1 225 ? 25.266 0.971 -21.069 1.00 56.72 225 GLY A N 1
ATOM 1779 C CA . GLY A 1 225 ? 26.416 1.830 -20.775 1.00 56.72 225 GLY A CA 1
ATOM 1780 C C . GLY A 1 225 ? 26.160 3.330 -20.600 1.00 56.72 225 GLY A C 1
ATOM 1781 O O . GLY A 1 225 ? 27.134 4.078 -20.563 1.00 56.72 225 GLY A O 1
ATOM 1782 N N . VAL A 1 226 ? 24.911 3.795 -20.476 1.00 64.56 226 VAL A N 1
ATOM 1783 C CA . VAL A 1 226 ? 24.650 5.207 -20.148 1.00 64.56 226 VAL A CA 1
ATOM 1784 C C . VAL A 1 226 ? 24.906 5.430 -18.660 1.00 64.56 226 VAL A C 1
ATOM 1786 O O . VAL A 1 226 ? 24.142 4.986 -17.805 1.00 64.56 226 VAL A O 1
ATOM 1789 N N . THR A 1 227 ? 25.999 6.118 -18.338 1.00 69.31 227 THR A N 1
ATOM 1790 C CA . THR A 1 227 ? 26.299 6.535 -16.967 1.00 69.31 227 THR A CA 1
ATOM 1791 C C . THR A 1 227 ? 25.427 7.736 -16.611 1.00 69.31 227 THR A C 1
ATOM 1793 O O . THR A 1 227 ? 25.612 8.825 -17.153 1.00 69.31 227 THR A O 1
ATOM 1796 N N . ILE A 1 228 ? 24.468 7.540 -15.709 1.00 77.75 228 ILE A N 1
ATOM 1797 C CA . ILE A 1 228 ? 23.586 8.608 -15.225 1.00 77.75 228 ILE A CA 1
ATOM 1798 C C . ILE A 1 228 ? 24.250 9.293 -14.026 1.00 77.75 228 ILE A C 1
ATOM 1800 O O . ILE A 1 228 ? 24.617 8.633 -13.053 1.00 77.75 228 ILE A O 1
ATOM 1804 N N . ASP A 1 229 ? 24.374 10.621 -14.067 1.00 85.69 229 ASP A N 1
ATOM 1805 C CA . ASP A 1 229 ? 24.815 11.414 -12.914 1.00 85.69 229 ASP A CA 1
ATOM 1806 C C . ASP A 1 229 ? 23.648 11.637 -11.939 1.00 85.69 229 ASP A C 1
ATOM 1808 O O . ASP A 1 229 ? 22.951 12.657 -11.955 1.00 85.69 229 ASP A O 1
ATOM 1812 N N . VAL A 1 230 ? 23.424 10.633 -11.091 1.00 85.19 230 VAL A N 1
ATOM 1813 C CA . VAL A 1 230 ? 22.360 10.630 -10.077 1.00 85.19 230 VAL A CA 1
ATOM 1814 C C . VAL A 1 230 ? 22.527 11.779 -9.079 1.00 85.19 230 VAL A C 1
ATOM 1816 O O . VAL A 1 230 ? 21.535 12.343 -8.617 1.00 85.19 230 VAL A O 1
ATOM 1819 N N . GLU A 1 231 ? 23.762 12.164 -8.755 1.00 87.75 231 GLU A N 1
ATOM 1820 C CA . GLU A 1 231 ? 24.025 13.216 -7.771 1.00 87.75 231 GLU A CA 1
ATOM 1821 C C . GLU A 1 231 ? 23.628 14.593 -8.315 1.00 87.75 231 GLU A C 1
ATOM 1823 O O . GLU A 1 231 ? 23.040 15.405 -7.594 1.00 87.75 231 GLU A O 1
ATOM 1828 N N . ASN A 1 232 ? 23.880 14.854 -9.600 1.00 90.50 232 ASN A N 1
ATOM 1829 C CA . ASN A 1 232 ? 23.421 16.080 -10.242 1.00 90.50 232 ASN A CA 1
ATOM 1830 C C . ASN A 1 232 ? 21.888 16.133 -10.360 1.00 90.50 232 ASN A C 1
ATOM 1832 O O . ASN A 1 232 ? 21.282 17.147 -10.006 1.00 90.50 232 ASN A O 1
ATOM 1836 N N . LEU A 1 233 ? 21.246 15.031 -10.770 1.00 90.00 233 LEU A N 1
ATOM 1837 C CA . LEU A 1 233 ? 19.779 14.948 -10.814 1.00 90.00 233 LEU A CA 1
ATOM 1838 C C . LEU A 1 233 ? 19.164 15.193 -9.432 1.00 90.00 233 LEU A C 1
ATOM 1840 O O . LEU A 1 233 ? 18.229 15.982 -9.299 1.00 90.00 233 LEU A O 1
ATOM 1844 N N . LYS A 1 234 ? 19.738 14.592 -8.384 1.00 90.06 234 LYS A N 1
ATOM 1845 C CA . LYS A 1 234 ? 19.310 14.804 -7.000 1.00 90.06 234 LYS A CA 1
ATOM 1846 C C . LYS A 1 234 ? 19.408 16.274 -6.607 1.00 90.06 234 LYS A C 1
ATOM 1848 O O . LYS A 1 234 ? 18.440 16.814 -6.073 1.00 90.06 234 LYS A O 1
ATOM 1853 N N . LYS A 1 235 ? 20.535 16.944 -6.874 1.00 91.25 235 LYS A N 1
ATOM 1854 C CA . LYS A 1 235 ? 20.708 18.379 -6.573 1.00 91.25 235 LYS A CA 1
ATOM 1855 C C . LYS A 1 235 ? 19.682 19.243 -7.301 1.00 91.25 235 LYS A C 1
ATOM 1857 O O . LYS A 1 235 ? 19.121 20.147 -6.688 1.00 91.25 235 LYS A O 1
ATOM 1862 N N . MET A 1 236 ? 19.408 18.927 -8.565 1.00 90.62 236 MET A N 1
ATOM 1863 C CA . MET A 1 236 ? 18.433 19.633 -9.392 1.00 90.62 236 MET A CA 1
ATOM 1864 C C . MET A 1 236 ? 17.016 19.554 -8.806 1.00 90.62 236 MET A C 1
ATOM 1866 O O . MET A 1 236 ? 16.352 20.580 -8.685 1.00 90.62 236 MET A O 1
ATOM 1870 N N . VAL A 1 237 ? 16.562 18.365 -8.390 1.00 92.75 237 VAL A N 1
ATOM 1871 C CA . VAL A 1 237 ? 15.178 18.176 -7.912 1.00 92.75 237 VAL A CA 1
ATOM 1872 C C . VAL A 1 237 ? 14.984 18.392 -6.411 1.00 92.75 237 VAL A C 1
ATOM 1874 O O . VAL A 1 237 ? 13.846 18.537 -5.967 1.00 92.75 237 VAL A O 1
ATOM 1877 N N . SER A 1 238 ? 16.060 18.459 -5.619 1.00 91.31 238 SER A N 1
ATOM 1878 C CA . SER A 1 238 ? 15.992 18.571 -4.150 1.00 91.31 238 SER A CA 1
ATOM 1879 C C . SER A 1 238 ? 15.110 19.730 -3.678 1.00 91.31 238 SER A C 1
ATOM 1881 O O . SER A 1 238 ? 14.300 19.550 -2.771 1.00 91.31 238 SER A O 1
ATOM 1883 N N . GLY A 1 239 ? 15.213 20.904 -4.311 1.00 92.38 239 GLY A N 1
ATOM 1884 C CA . GLY A 1 239 ? 14.379 22.057 -3.960 1.00 92.38 239 GLY A CA 1
ATOM 1885 C C . GLY A 1 239 ? 12.884 21.789 -4.166 1.00 92.38 239 GLY A C 1
ATOM 1886 O O . GLY A 1 239 ? 12.074 22.082 -3.287 1.00 92.38 239 GLY A O 1
ATOM 1887 N N . SER A 1 240 ? 12.522 21.164 -5.289 1.00 92.88 240 SER A N 1
ATOM 1888 C CA . SER A 1 240 ? 11.138 20.797 -5.609 1.00 92.88 240 SER A CA 1
ATOM 1889 C C . SER A 1 240 ? 10.596 19.706 -4.682 1.00 92.88 240 SER A C 1
ATOM 1891 O O . SER A 1 240 ? 9.441 19.782 -4.264 1.00 92.88 240 SER A O 1
ATOM 1893 N N . VAL A 1 241 ? 11.424 18.720 -4.317 1.00 92.94 241 VAL A N 1
ATOM 1894 C CA . VAL A 1 241 ? 11.063 17.663 -3.355 1.00 92.94 241 VAL A CA 1
ATOM 1895 C C . VAL A 1 241 ? 10.772 18.263 -1.982 1.00 92.94 241 VAL A C 1
ATOM 1897 O O . VAL A 1 241 ? 9.736 17.964 -1.396 1.00 92.94 241 VAL A O 1
ATOM 1900 N N . ILE A 1 242 ? 11.652 19.136 -1.479 1.00 93.06 242 ILE A N 1
ATOM 1901 C CA . ILE A 1 242 ? 11.483 19.784 -0.169 1.00 93.06 242 ILE A CA 1
ATOM 1902 C C . ILE A 1 242 ? 10.218 20.646 -0.155 1.00 93.06 242 ILE A C 1
ATOM 1904 O O . ILE A 1 242 ? 9.441 20.574 0.795 1.00 93.06 242 ILE A O 1
ATOM 1908 N N . ALA A 1 243 ? 9.966 21.410 -1.222 1.00 93.69 243 ALA A N 1
ATOM 1909 C CA . ALA A 1 243 ? 8.740 22.195 -1.344 1.00 93.69 243 ALA A CA 1
ATOM 1910 C C . ALA A 1 243 ? 7.482 21.308 -1.292 1.00 93.69 243 ALA A C 1
ATOM 1912 O O . ALA A 1 243 ? 6.521 21.643 -0.600 1.00 93.69 243 ALA A O 1
ATOM 1913 N N . LYS A 1 244 ? 7.500 20.145 -1.961 1.00 92.25 244 LYS A N 1
ATOM 1914 C CA . LYS A 1 244 ? 6.400 19.169 -1.903 1.00 92.25 244 LYS A CA 1
ATOM 1915 C C . LYS A 1 244 ? 6.249 18.496 -0.544 1.00 92.25 244 LYS A C 1
ATOM 1917 O O . LYS A 1 244 ? 5.122 18.233 -0.128 1.00 92.25 244 LYS A O 1
ATOM 1922 N N . LEU A 1 245 ? 7.346 18.245 0.160 1.00 93.00 245 LEU A N 1
ATOM 1923 C CA . LEU A 1 245 ? 7.297 17.722 1.521 1.00 93.00 245 LEU A CA 1
ATOM 1924 C C . LEU A 1 245 ? 6.660 18.738 2.484 1.00 93.00 245 LEU A C 1
ATOM 1926 O O . LEU A 1 245 ? 5.845 18.353 3.320 1.00 93.00 245 LEU A O 1
ATOM 1930 N N . GLU A 1 246 ? 6.969 20.029 2.339 1.00 93.50 246 GLU A N 1
ATOM 1931 C CA . GLU A 1 246 ? 6.360 21.085 3.159 1.00 93.50 246 GLU A CA 1
ATOM 1932 C C . GLU A 1 246 ? 4.870 21.284 2.829 1.00 93.50 246 GLU A C 1
ATOM 1934 O O . GLU A 1 246 ? 4.056 21.465 3.735 1.00 93.50 246 GLU A O 1
ATOM 1939 N N . GLU A 1 247 ? 4.476 21.170 1.556 1.00 93.25 247 GLU A N 1
ATOM 1940 C CA . GLU A 1 247 ? 3.061 21.137 1.158 1.00 93.25 247 GLU A CA 1
ATOM 1941 C C . GLU A 1 247 ? 2.327 19.963 1.826 1.00 93.25 247 GLU A C 1
ATOM 1943 O O . GLU A 1 247 ? 1.283 20.159 2.452 1.00 93.25 247 GLU A O 1
ATOM 1948 N N . TYR A 1 248 ? 2.919 18.764 1.786 1.00 91.56 248 TYR A N 1
ATOM 1949 C CA . TYR A 1 248 ? 2.363 17.574 2.431 1.00 91.56 248 TYR A CA 1
ATOM 1950 C C . TYR A 1 248 ? 2.253 17.730 3.954 1.00 91.56 248 TYR A C 1
ATOM 1952 O O . TYR A 1 248 ? 1.259 17.328 4.559 1.00 91.56 248 TYR A O 1
ATOM 1960 N N . LYS A 1 249 ? 3.227 18.378 4.595 1.00 92.88 249 LYS A N 1
ATOM 1961 C CA . LYS A 1 249 ? 3.132 18.743 6.012 1.00 92.88 249 LYS A CA 1
ATOM 1962 C C . LYS A 1 249 ? 1.951 19.674 6.278 1.00 92.88 249 LYS A C 1
ATOM 1964 O O . LYS A 1 249 ? 1.226 19.465 7.250 1.00 92.88 249 LYS A O 1
ATOM 1969 N N . GLY A 1 250 ? 1.727 20.659 5.410 1.00 92.81 250 GLY A N 1
ATOM 1970 C CA . GLY A 1 250 ? 0.547 21.521 5.458 1.00 92.81 250 GLY A CA 1
ATOM 1971 C C . GLY A 1 250 ? -0.766 20.735 5.374 1.00 92.81 250 GLY A C 1
ATOM 1972 O O . GLY A 1 250 ? -1.689 21.008 6.142 1.00 92.81 250 GLY A O 1
ATOM 1973 N N . ASP A 1 251 ? -0.838 19.723 4.505 1.00 89.44 251 ASP A N 1
ATOM 1974 C CA . ASP A 1 251 ? -1.996 18.823 4.403 1.00 89.44 251 ASP A CA 1
ATOM 1975 C C . ASP A 1 251 ? -2.249 18.053 5.702 1.00 89.44 251 ASP A C 1
ATOM 1977 O O . ASP A 1 251 ? -3.378 18.048 6.195 1.00 89.44 251 ASP A O 1
ATOM 1981 N N . ILE A 1 252 ? -1.204 17.466 6.298 1.00 88.06 252 ILE A N 1
ATOM 1982 C CA . ILE A 1 252 ? -1.312 16.748 7.578 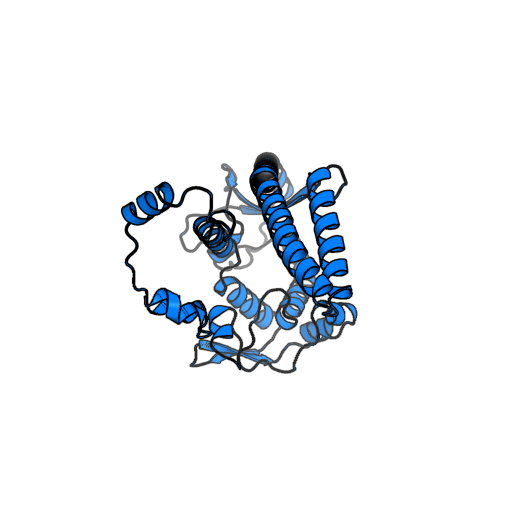1.00 88.06 252 ILE A CA 1
ATOM 1983 C C . ILE A 1 252 ? -1.835 17.677 8.677 1.00 88.06 252 ILE A C 1
ATOM 1985 O O . ILE A 1 252 ? -2.709 17.285 9.450 1.00 88.06 252 ILE A O 1
ATOM 1989 N N . VAL A 1 253 ? -1.319 18.906 8.760 1.00 89.62 253 VAL A N 1
ATOM 1990 C CA . VAL A 1 253 ? -1.763 19.886 9.764 1.00 89.62 253 VAL A CA 1
ATOM 1991 C C . VAL A 1 253 ? -3.232 20.253 9.557 1.00 89.62 253 VAL A C 1
ATOM 1993 O O . VAL A 1 253 ? -4.001 20.247 10.518 1.00 89.62 253 VAL A O 1
ATOM 1996 N N . ARG A 1 254 ? -3.645 20.532 8.315 1.00 89.50 254 ARG A N 1
ATOM 1997 C CA . ARG A 1 254 ? -5.046 20.843 7.992 1.00 89.50 254 ARG A CA 1
ATOM 1998 C C . ARG A 1 254 ? -5.982 19.699 8.359 1.00 89.50 254 ARG A C 1
ATOM 2000 O O . ARG A 1 254 ? -7.016 19.944 8.977 1.00 89.50 254 ARG A O 1
ATOM 2007 N N . GLU A 1 255 ? -5.615 18.470 8.013 1.00 80.69 255 GLU A N 1
ATOM 2008 C CA . GLU A 1 255 ? -6.429 17.295 8.318 1.00 80.69 255 GLU A CA 1
ATOM 2009 C C . GLU A 1 255 ? -6.506 17.039 9.827 1.00 80.69 255 GLU A C 1
ATOM 2011 O O . GLU A 1 255 ? -7.587 16.778 10.349 1.00 80.69 255 GLU A O 1
ATOM 2016 N N . ARG A 1 256 ? -5.400 17.203 10.565 1.00 82.38 256 ARG A N 1
ATOM 2017 C CA . ARG A 1 256 ? -5.405 17.094 12.032 1.00 82.38 256 ARG A CA 1
ATOM 2018 C C . ARG A 1 256 ? -6.304 18.138 12.684 1.00 82.38 256 ARG A C 1
ATOM 2020 O O . ARG A 1 256 ? -7.124 17.769 13.516 1.00 82.38 256 ARG A O 1
ATOM 2027 N N . ASN A 1 257 ? -6.199 19.405 12.281 1.00 85.88 257 ASN A N 1
ATOM 2028 C CA . ASN A 1 257 ? -7.058 20.469 12.811 1.00 85.88 257 ASN A CA 1
ATOM 2029 C C . ASN A 1 257 ? -8.533 20.174 12.525 1.00 85.88 257 ASN A C 1
ATOM 2031 O O . ASN A 1 257 ? -9.357 20.212 13.430 1.00 85.88 257 ASN A O 1
ATOM 2035 N N . ARG A 1 258 ? -8.852 19.754 11.297 1.00 76.75 258 ARG A N 1
ATOM 2036 C CA . ARG A 1 258 ? -10.208 19.336 10.934 1.00 76.75 258 ARG A CA 1
ATOM 2037 C C . ARG A 1 258 ? -10.707 18.175 11.800 1.00 76.75 258 ARG A C 1
ATOM 2039 O O . ARG A 1 258 ? -11.868 18.173 12.200 1.00 76.75 258 ARG A O 1
ATOM 2046 N N . GLN A 1 259 ? -9.875 17.170 12.068 1.00 73.94 259 GLN A N 1
ATOM 2047 C CA . GLN A 1 259 ? -10.251 16.052 12.937 1.00 73.94 259 GLN A CA 1
ATOM 2048 C C . GLN A 1 259 ? -10.495 16.505 14.376 1.00 73.94 259 GLN A C 1
ATOM 2050 O O . GLN A 1 259 ? -11.428 16.003 15.002 1.00 73.94 259 GLN A O 1
ATOM 2055 N N . THR A 1 260 ? -9.704 17.450 14.886 1.00 79.00 260 THR A N 1
ATOM 2056 C CA . THR A 1 260 ? -9.937 18.083 16.189 1.00 79.00 260 THR A CA 1
ATOM 2057 C C . THR A 1 260 ? -11.282 18.804 16.208 1.00 79.00 260 THR A C 1
ATOM 2059 O O . THR A 1 260 ? -12.104 18.483 17.060 1.00 79.00 260 THR A O 1
ATOM 2062 N N . ASP A 1 261 ? -11.574 19.648 15.215 1.00 75.38 261 ASP A N 1
ATOM 2063 C CA . ASP A 1 261 ? -12.847 20.378 15.125 1.00 75.38 261 ASP A CA 1
ATOM 2064 C C . ASP A 1 261 ? -14.055 19.426 15.074 1.00 75.38 261 ASP A C 1
ATOM 2066 O O . ASP A 1 261 ? -15.096 19.663 15.688 1.00 75.38 261 ASP A O 1
ATOM 2070 N N . VAL A 1 262 ? -13.936 18.315 14.337 1.00 72.12 262 VAL A N 1
ATOM 2071 C CA . VAL A 1 262 ? -14.981 17.280 14.264 1.00 72.12 262 VAL A CA 1
ATOM 2072 C C . VAL A 1 262 ? -15.143 16.578 15.613 1.00 72.12 262 VAL A C 1
ATOM 2074 O O . VAL A 1 262 ? -16.274 16.374 16.059 1.00 72.12 262 VAL A O 1
ATOM 2077 N N . LYS A 1 263 ? -14.042 16.211 16.276 1.00 68.56 263 LYS A N 1
ATOM 2078 C CA . LYS A 1 263 ? -14.082 15.584 17.603 1.00 68.56 263 LYS A CA 1
ATOM 2079 C C . LYS A 1 263 ? -14.679 16.518 18.648 1.00 68.56 263 LYS A C 1
ATOM 2081 O O . LYS A 1 263 ? -15.488 16.059 19.440 1.00 68.56 263 LYS A O 1
ATOM 2086 N N . GLU A 1 264 ? -14.366 17.804 18.614 1.00 71.31 264 GLU A N 1
ATOM 2087 C CA . GLU A 1 264 ? -14.948 18.795 19.519 1.00 71.31 264 GLU A CA 1
ATOM 2088 C C . GLU A 1 264 ? -16.451 18.960 19.246 1.00 71.31 264 GLU A C 1
ATOM 2090 O O . GLU A 1 264 ? -17.288 18.776 20.130 1.00 71.31 264 GLU A O 1
ATOM 2095 N N . LYS A 1 265 ? -16.824 19.193 17.981 1.00 69.62 265 LYS A N 1
ATOM 2096 C CA . LYS A 1 265 ? -18.214 19.461 17.589 1.00 69.62 265 LYS A CA 1
ATOM 2097 C C . LYS A 1 265 ? -19.161 18.283 17.827 1.00 69.62 265 LYS A C 1
ATOM 2099 O O . LYS A 1 265 ? -20.321 18.496 18.185 1.00 69.62 265 LYS A O 1
ATOM 2104 N N . TYR A 1 266 ? -18.704 17.056 17.578 1.00 65.62 266 TYR A N 1
ATOM 2105 C CA . TYR A 1 266 ? -19.550 15.861 17.647 1.00 65.62 266 TYR A CA 1
ATOM 2106 C C . TYR A 1 266 ? -19.243 14.960 18.840 1.00 65.62 266 TYR A C 1
ATOM 2108 O O . TYR A 1 266 ? -20.144 14.262 19.298 1.00 65.62 266 TYR A O 1
ATOM 2116 N N . GLY A 1 267 ? -18.018 14.968 19.365 1.00 69.44 267 GLY A N 1
ATOM 2117 C CA . GLY A 1 267 ? -17.638 14.174 20.534 1.00 69.44 267 GLY A CA 1
ATOM 2118 C C . GLY A 1 267 ? -18.400 14.614 21.776 1.00 69.44 267 GLY A C 1
ATOM 2119 O O . GLY A 1 267 ? -19.021 13.774 22.417 1.00 69.44 267 GLY A O 1
ATOM 2120 N N . ILE A 1 268 ? -18.465 15.925 22.032 1.00 74.88 268 ILE A N 1
ATOM 2121 C CA . ILE A 1 268 ? -19.214 16.503 23.159 1.00 74.88 268 ILE A CA 1
ATOM 2122 C C . ILE A 1 268 ? -20.707 16.167 23.036 1.00 74.88 268 ILE A C 1
ATOM 2124 O O . ILE A 1 268 ? -21.263 15.486 23.893 1.00 74.88 268 ILE A O 1
ATOM 2128 N N . LYS A 1 269 ? -21.341 16.530 21.908 1.00 73.88 269 LYS A N 1
ATOM 2129 C CA . LYS A 1 269 ? -22.775 16.265 21.671 1.00 73.88 269 LYS A CA 1
ATOM 2130 C C . LYS A 1 269 ? -23.129 14.769 21.747 1.00 73.88 269 LYS A C 1
ATOM 2132 O O . LYS A 1 269 ? -24.226 14.416 22.176 1.00 73.88 269 LYS A O 1
ATOM 2137 N N . SER A 1 270 ? -22.232 13.886 21.303 1.00 71.75 270 SER A N 1
ATOM 2138 C CA . SER A 1 270 ? -22.431 12.433 21.355 1.00 71.75 270 SER A CA 1
ATOM 2139 C C . SER A 1 270 ? -22.304 11.889 22.778 1.00 71.75 270 SER A C 1
ATOM 2141 O O . SER A 1 270 ? -23.164 11.122 23.211 1.00 71.75 270 SER A O 1
ATOM 2143 N N . LEU A 1 271 ? -21.278 12.315 23.524 1.00 78.75 271 LEU A N 1
ATOM 2144 C CA . LEU A 1 271 ? -21.096 11.940 24.927 1.00 78.75 271 LEU A CA 1
ATOM 2145 C C . LEU A 1 271 ? -22.283 12.403 25.776 1.00 78.75 271 LEU A C 1
ATOM 2147 O O . LEU A 1 271 ? -22.850 11.583 26.494 1.00 78.75 271 LEU A O 1
ATOM 2151 N N . ASP A 1 272 ? -22.741 13.645 25.603 1.00 79.94 272 ASP A N 1
ATOM 2152 C CA . ASP A 1 272 ? -23.942 14.160 26.271 1.00 79.94 272 ASP A CA 1
ATOM 2153 C C . ASP A 1 272 ? -25.176 13.299 25.967 1.00 79.94 272 ASP A C 1
ATOM 2155 O O . ASP A 1 272 ? -25.915 12.902 26.871 1.00 79.94 272 ASP A O 1
ATOM 2159 N N . HIS A 1 273 ? -25.391 12.935 24.696 1.00 81.81 273 HIS A N 1
ATOM 2160 C CA . HIS A 1 273 ? -26.506 12.066 24.314 1.00 81.81 273 HIS A CA 1
ATOM 2161 C C . HIS A 1 273 ? -26.414 10.673 24.958 1.00 81.81 273 HIS A C 1
ATOM 2163 O O . HIS A 1 273 ? -27.429 10.127 25.400 1.00 81.81 273 HIS A O 1
ATOM 2169 N N . LEU A 1 274 ? -25.215 10.084 25.013 1.00 78.38 274 LEU A N 1
ATOM 2170 C CA . LEU A 1 274 ? -24.982 8.776 25.630 1.00 78.38 274 LEU A CA 1
ATOM 2171 C C . LEU A 1 274 ? -25.204 8.811 27.145 1.00 78.38 274 LEU A C 1
ATOM 2173 O O . LEU A 1 274 ? -25.820 7.886 27.675 1.00 78.38 274 LEU A O 1
ATOM 2177 N N . ILE A 1 275 ? -24.761 9.874 27.820 1.00 84.62 275 ILE A N 1
ATOM 2178 C CA . ILE A 1 275 ? -24.972 10.091 29.256 1.00 84.62 275 ILE A CA 1
ATOM 2179 C C . ILE A 1 275 ? -26.473 10.196 29.551 1.00 84.62 275 ILE A C 1
ATOM 2181 O O . ILE A 1 275 ? -26.988 9.423 30.358 1.00 84.62 275 ILE A O 1
ATOM 2185 N N . VAL A 1 276 ? -27.204 11.047 28.819 1.00 86.81 276 VAL A N 1
ATOM 2186 C CA . VAL A 1 276 ? -28.662 11.208 28.982 1.00 86.81 276 VAL A CA 1
ATOM 2187 C C . VAL A 1 276 ? -29.411 9.897 28.721 1.00 86.81 276 VAL A C 1
ATOM 2189 O O . VAL A 1 276 ? -30.371 9.563 29.420 1.00 86.81 276 VAL A O 1
ATOM 2192 N N . LYS A 1 277 ? -28.980 9.114 27.725 1.00 83.94 277 LYS A N 1
ATOM 2193 C CA . LYS A 1 277 ? -29.571 7.800 27.448 1.00 83.94 277 LYS A CA 1
ATOM 2194 C C . LYS A 1 277 ? -29.334 6.818 28.600 1.00 83.94 277 LYS A C 1
ATOM 2196 O O . LYS A 1 277 ? -30.270 6.120 28.992 1.00 83.94 277 LYS A O 1
ATOM 2201 N N . LEU A 1 278 ? -28.112 6.760 29.133 1.00 85.62 278 LEU A N 1
ATOM 2202 C CA . LEU A 1 278 ? -27.783 5.914 30.282 1.00 85.62 278 LEU A CA 1
ATOM 2203 C C . LEU A 1 278 ? -28.570 6.329 31.527 1.00 85.62 278 LEU A C 1
ATOM 2205 O O . LEU A 1 278 ? -29.052 5.448 32.231 1.00 85.62 278 LEU A O 1
ATOM 2209 N N . ASP A 1 279 ? -28.787 7.626 31.747 1.00 85.31 279 ASP A N 1
ATOM 2210 C CA . ASP A 1 279 ? -29.644 8.122 32.829 1.00 85.31 279 ASP A CA 1
ATOM 2211 C C . ASP A 1 279 ? -31.080 7.609 32.708 1.00 85.31 279 ASP A C 1
ATOM 2213 O O . ASP A 1 279 ? -31.639 7.088 33.674 1.00 85.31 279 ASP A O 1
ATOM 2217 N N . GLY A 1 280 ? -31.666 7.665 31.508 1.00 88.06 280 GLY A N 1
ATOM 2218 C CA . GLY A 1 280 ? -32.994 7.100 31.259 1.00 88.06 280 GLY A CA 1
ATOM 2219 C C . GLY A 1 280 ? -33.062 5.590 31.526 1.00 88.06 280 GLY A C 1
ATOM 2220 O O . GLY A 1 280 ? -34.005 5.099 32.155 1.00 88.06 280 GLY A O 1
ATOM 2221 N N . GLU A 1 281 ? -32.047 4.840 31.089 1.00 86.75 281 GLU A N 1
ATOM 2222 C CA . GLU A 1 281 ? -31.952 3.398 31.335 1.00 86.75 281 GLU A CA 1
ATOM 2223 C C . GLU A 1 281 ? -31.778 3.083 32.830 1.00 86.75 281 GLU A C 1
ATOM 2225 O O . GLU A 1 281 ? -32.444 2.180 33.341 1.00 86.75 281 GLU A O 1
ATOM 2230 N N . LEU A 1 282 ? -30.949 3.843 33.548 1.00 88.94 282 LEU A N 1
ATOM 2231 C CA . LEU A 1 282 ? -30.746 3.705 34.990 1.00 88.94 282 LEU A CA 1
ATOM 2232 C C . LEU A 1 282 ? -32.034 3.985 35.765 1.00 88.94 282 LEU A C 1
ATOM 2234 O O . LEU A 1 282 ? -32.405 3.165 36.601 1.00 88.94 282 LEU A O 1
ATOM 2238 N N . ILE A 1 283 ? -32.776 5.051 35.437 1.00 90.19 283 ILE A N 1
ATOM 2239 C CA . ILE A 1 283 ? -34.089 5.342 36.045 1.00 90.19 283 ILE A CA 1
ATOM 2240 C C . ILE A 1 283 ? -35.025 4.132 35.909 1.00 90.19 283 ILE A C 1
ATOM 2242 O O . ILE A 1 283 ? -35.672 3.717 36.874 1.00 90.19 283 ILE A O 1
ATOM 2246 N N . SER A 1 284 ? -35.070 3.521 34.721 1.00 87.81 284 SER A N 1
ATOM 2247 C CA . SER A 1 284 ? -35.908 2.342 3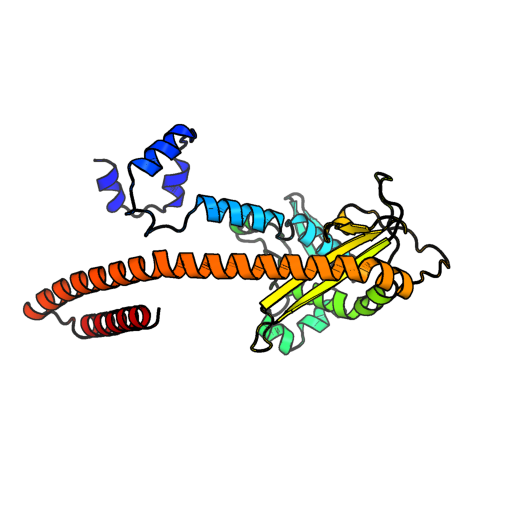4.480 1.00 87.81 284 SER A CA 1
ATOM 2248 C C . SER A 1 284 ? -35.466 1.115 35.292 1.00 87.81 284 SER A C 1
ATOM 2250 O O . SER A 1 284 ? -36.313 0.366 35.787 1.00 87.81 284 SER A O 1
ATOM 2252 N N . LEU A 1 285 ? -34.154 0.914 35.460 1.00 88.31 285 LEU A N 1
ATOM 2253 C CA . LEU A 1 285 ? -33.583 -0.195 36.227 1.00 88.31 285 LEU A CA 1
ATOM 2254 C C . LEU A 1 285 ? -33.789 -0.011 37.729 1.00 88.31 285 LEU A C 1
ATOM 2256 O O . LEU A 1 285 ? -34.161 -0.971 38.399 1.00 88.31 285 LEU A O 1
ATOM 2260 N N . TYR A 1 286 ? -33.640 1.209 38.242 1.00 85.94 286 TYR A N 1
ATOM 2261 C CA . TYR A 1 286 ? -33.962 1.539 39.627 1.00 85.94 286 TYR A CA 1
ATOM 2262 C C . TYR A 1 286 ? -35.433 1.242 39.945 1.00 85.94 286 TYR A C 1
ATOM 2264 O O . TYR A 1 286 ? -35.720 0.531 40.904 1.00 85.94 286 TYR A O 1
ATOM 2272 N N . GLY A 1 287 ? -36.361 1.620 39.059 1.00 88.50 287 GLY A N 1
ATOM 2273 C CA . GLY A 1 287 ? -37.775 1.268 39.223 1.00 88.50 287 GLY A CA 1
ATOM 2274 C C . GLY A 1 287 ? -38.067 -0.243 39.174 1.00 88.50 287 GLY A C 1
ATOM 2275 O O . GLY A 1 287 ? -39.041 -0.697 39.771 1.00 88.50 287 GLY A O 1
ATOM 2276 N N . ARG A 1 288 ? -37.255 -1.045 38.469 1.00 89.00 288 ARG A N 1
ATOM 2277 C CA . ARG A 1 288 ? -37.348 -2.522 38.474 1.00 89.00 288 ARG A CA 1
ATO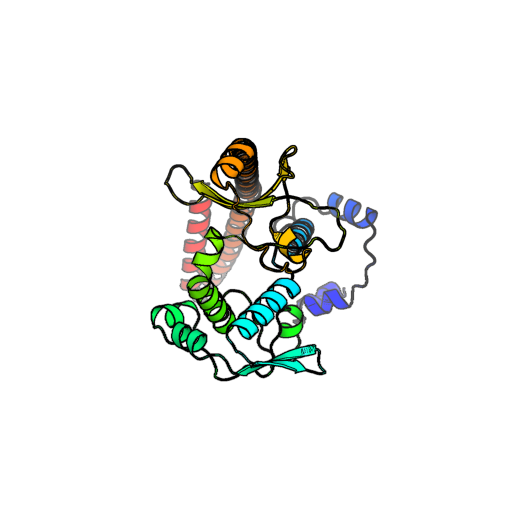M 2278 C C . ARG A 1 288 ? -36.794 -3.121 39.764 1.00 89.00 288 ARG A C 1
ATOM 2280 O O . ARG A 1 288 ? -37.401 -4.037 40.316 1.00 89.00 288 ARG A O 1
ATOM 2287 N N . LYS A 1 289 ? -35.685 -2.573 40.264 1.00 89.56 289 LYS A N 1
ATOM 2288 C CA . LYS A 1 289 ? -35.094 -2.939 41.554 1.00 89.56 289 LYS A CA 1
ATOM 2289 C C . LYS A 1 289 ? -36.076 -2.709 42.706 1.00 89.56 289 LYS A C 1
ATOM 2291 O O . LYS A 1 289 ? -36.255 -3.605 43.524 1.00 89.56 289 LYS A O 1
ATOM 2296 N N . ASP A 1 290 ? -36.791 -1.584 42.707 1.00 90.81 290 ASP A N 1
ATOM 2297 C CA . ASP A 1 290 ? -37.823 -1.277 43.713 1.00 90.81 290 ASP A CA 1
ATOM 2298 C C . ASP A 1 290 ? -39.005 -2.264 43.684 1.00 90.81 290 ASP A C 1
ATOM 2300 O O . ASP A 1 290 ? -39.663 -2.491 44.699 1.00 90.81 290 ASP A O 1
ATOM 2304 N N . ARG A 1 291 ? -39.258 -2.905 42.533 1.00 92.00 291 ARG A N 1
ATOM 2305 C CA . ARG A 1 291 ? -40.242 -3.994 42.381 1.00 92.00 291 ARG A CA 1
ATOM 2306 C C . ARG A 1 291 ? -39.703 -5.375 42.780 1.00 92.00 291 ARG A C 1
ATOM 2308 O O . ARG A 1 291 ? -40.422 -6.362 42.640 1.00 92.00 291 ARG A O 1
ATOM 2315 N N . GLY A 1 292 ? -38.469 -5.459 43.279 1.00 89.25 292 GLY A N 1
ATOM 2316 C CA . GLY A 1 292 ? -37.838 -6.692 43.754 1.00 89.25 292 GLY A CA 1
ATOM 2317 C C . GLY A 1 292 ? -37.113 -7.510 42.681 1.00 89.25 292 GLY A C 1
ATOM 2318 O O . GLY A 1 292 ? -36.738 -8.652 42.945 1.00 89.25 292 GLY A O 1
ATOM 2319 N N . GLU A 1 293 ? -36.900 -6.968 41.476 1.00 91.00 293 GLU A N 1
ATOM 2320 C CA . GLU A 1 293 ? -36.088 -7.630 40.447 1.00 91.00 293 GLU A CA 1
ATOM 2321 C C . GLU A 1 293 ? -34.583 -7.501 40.753 1.00 91.00 293 GLU A C 1
ATOM 2323 O O . GLU A 1 293 ? -34.096 -6.423 41.095 1.00 91.00 293 GLU A O 1
ATOM 2328 N N . ASN A 1 294 ? -33.812 -8.578 40.561 1.00 89.88 294 ASN A N 1
ATOM 2329 C CA . ASN A 1 294 ? -32.355 -8.543 40.730 1.00 89.88 294 ASN A CA 1
ATOM 2330 C C . ASN A 1 294 ? -31.672 -7.956 39.484 1.00 89.88 294 ASN A C 1
ATOM 2332 O O . ASN A 1 294 ? -31.402 -8.661 38.511 1.00 89.88 294 ASN A O 1
ATOM 2336 N N . VAL A 1 295 ? -31.404 -6.651 39.525 1.00 91.38 295 VAL A N 1
ATOM 2337 C CA . VAL A 1 295 ? -30.741 -5.897 38.446 1.00 91.38 295 VAL A CA 1
ATOM 2338 C C . VAL A 1 295 ? -29.473 -5.164 38.906 1.00 91.38 295 VAL A C 1
ATOM 2340 O O . VAL A 1 295 ? -28.922 -4.366 38.150 1.00 91.38 295 VAL A O 1
ATOM 2343 N N . ASP A 1 296 ? -28.968 -5.452 40.110 1.00 88.00 296 ASP A N 1
ATOM 2344 C CA . ASP A 1 296 ? -27.859 -4.714 40.740 1.00 88.00 296 ASP A CA 1
ATOM 2345 C C . ASP A 1 296 ? -26.573 -4.709 39.905 1.00 88.00 296 ASP A C 1
ATOM 2347 O O . ASP A 1 296 ? -25.935 -3.671 39.738 1.00 88.00 296 ASP A O 1
ATOM 2351 N N . LEU A 1 297 ? -26.216 -5.855 39.315 1.00 89.12 297 LEU A N 1
ATOM 2352 C CA . LEU A 1 297 ? -25.035 -5.962 38.455 1.00 89.12 297 LEU A CA 1
ATOM 2353 C C . LEU A 1 297 ? -25.171 -5.114 37.178 1.00 89.12 297 LEU A C 1
ATOM 2355 O O . LEU A 1 297 ? -24.203 -4.521 36.712 1.00 89.12 297 LEU A O 1
ATOM 2359 N N . VAL A 1 298 ? -26.379 -5.044 36.610 1.00 87.38 298 VAL A N 1
ATOM 2360 C CA . VAL A 1 298 ? -26.645 -4.284 35.380 1.00 87.38 298 VAL A CA 1
ATOM 2361 C C . VAL A 1 298 ? -26.625 -2.783 35.656 1.00 87.38 298 VAL A C 1
ATOM 2363 O O . VAL A 1 298 ? -26.110 -2.033 34.829 1.00 87.38 298 VAL A O 1
ATOM 2366 N N . ILE A 1 299 ? -27.154 -2.359 36.810 1.00 88.44 299 ILE A N 1
ATOM 2367 C CA . ILE A 1 299 ? -27.078 -0.970 37.282 1.00 88.44 299 ILE A CA 1
ATOM 2368 C C . ILE A 1 299 ? -25.614 -0.567 37.421 1.00 88.44 299 ILE A C 1
ATOM 2370 O O . ILE A 1 299 ? -25.184 0.360 36.741 1.00 88.44 299 ILE A O 1
ATOM 2374 N N . ARG A 1 300 ? -24.828 -1.331 38.188 1.00 90.38 300 ARG A N 1
ATOM 2375 C CA . ARG A 1 300 ? -23.415 -1.026 38.425 1.00 90.38 300 ARG A CA 1
ATOM 2376 C C . ARG A 1 300 ? -22.612 -0.899 37.127 1.00 90.38 300 ARG A C 1
ATOM 2378 O O . ARG A 1 300 ? -21.911 0.087 36.941 1.00 90.38 300 ARG A O 1
ATOM 2385 N N . ASN A 1 301 ? -22.764 -1.844 36.196 1.00 87.38 301 ASN A N 1
ATOM 2386 C CA . ASN A 1 301 ? -22.072 -1.784 34.902 1.00 87.38 301 ASN A CA 1
ATOM 2387 C C . ASN A 1 301 ? -22.450 -0.534 34.084 1.00 87.38 301 ASN A C 1
ATOM 2389 O O . ASN A 1 301 ? -21.634 -0.018 33.321 1.00 87.38 301 ASN A O 1
ATOM 2393 N N . LYS A 1 302 ? -23.702 -0.069 34.183 1.00 89.69 302 LYS A N 1
ATOM 2394 C CA . LYS A 1 302 ? -24.166 1.135 33.477 1.00 89.69 302 LYS A CA 1
ATOM 2395 C C . LYS A 1 302 ? -23.713 2.421 34.160 1.00 89.69 302 LYS A C 1
ATOM 2397 O O . LYS A 1 302 ? -23.411 3.373 33.450 1.00 89.69 302 LYS A O 1
ATOM 2402 N N . GLU A 1 303 ? -23.632 2.438 35.486 1.00 88.94 303 GLU A N 1
ATOM 2403 C CA . GLU A 1 303 ? -23.063 3.551 36.253 1.00 88.94 303 GLU A CA 1
ATOM 2404 C C . GLU A 1 303 ? -21.575 3.722 35.963 1.00 88.94 303 GLU A C 1
ATOM 2406 O O . GLU A 1 303 ? -21.162 4.813 35.586 1.00 88.94 303 GLU A O 1
ATOM 2411 N N . GLU A 1 304 ? -20.795 2.636 36.008 1.00 90.31 304 GLU A N 1
ATOM 2412 C CA . GLU A 1 304 ? -19.365 2.662 35.668 1.00 90.31 304 GLU A CA 1
ATOM 2413 C C . GLU A 1 304 ? -19.150 3.211 34.244 1.00 90.31 304 GLU A C 1
ATOM 2415 O O . GLU A 1 304 ? -18.323 4.096 34.021 1.00 90.31 304 GLU A O 1
ATOM 2420 N N . ARG A 1 305 ? -19.971 2.775 33.281 1.00 85.75 305 ARG A N 1
ATOM 2421 C CA . ARG A 1 305 ? -19.908 3.255 31.893 1.00 85.75 305 ARG A CA 1
ATOM 2422 C C . ARG A 1 305 ? -20.344 4.715 31.727 1.00 85.75 305 ARG A C 1
ATOM 2424 O O . ARG A 1 305 ? -19.831 5.408 30.851 1.00 85.75 305 ARG A O 1
ATOM 2431 N N . LYS A 1 306 ? -21.285 5.192 32.546 1.00 88.31 306 LYS A N 1
ATOM 2432 C CA . LYS A 1 306 ? -21.682 6.605 32.579 1.00 88.31 306 LYS A CA 1
ATOM 2433 C C . LYS A 1 306 ? -20.539 7.466 33.122 1.00 88.31 306 LYS A C 1
ATOM 2435 O O . LYS A 1 306 ? -20.189 8.460 32.494 1.00 88.31 306 LYS A O 1
ATOM 2440 N N . GLU A 1 307 ? -19.918 7.054 34.227 1.00 90.44 307 GLU A N 1
ATOM 2441 C CA . GLU A 1 307 ? -18.767 7.749 34.818 1.00 90.44 307 GLU A CA 1
ATOM 2442 C C . GLU A 1 307 ? -17.560 7.806 33.870 1.00 90.44 307 GLU A C 1
ATOM 2444 O O . GLU A 1 307 ? -16.802 8.777 33.882 1.00 90.44 307 GLU A O 1
ATOM 2449 N N . GLU A 1 308 ? -17.350 6.776 33.045 1.00 86.88 308 GLU A N 1
ATOM 2450 C CA . GLU A 1 308 ? -16.346 6.802 31.974 1.00 86.88 308 GLU A CA 1
ATOM 2451 C C . GLU A 1 308 ? -16.642 7.893 30.936 1.00 86.88 308 GLU A C 1
ATOM 2453 O O . GLU A 1 308 ? -15.743 8.656 30.583 1.00 86.88 308 GLU A O 1
ATOM 2458 N N . TYR A 1 309 ? -17.892 8.012 30.474 1.00 83.75 309 TYR A N 1
ATOM 2459 C CA . TYR A 1 309 ? -18.281 9.049 29.511 1.00 83.75 309 TYR A CA 1
ATOM 2460 C C . TYR A 1 309 ? -18.225 10.460 30.106 1.00 83.75 309 TYR A C 1
ATOM 2462 O O . TYR A 1 309 ? -17.766 11.379 29.432 1.00 83.75 309 TYR A O 1
ATOM 2470 N N . GLU A 1 310 ? -18.606 10.637 31.371 1.00 86.62 310 GLU A N 1
ATOM 2471 C CA . GLU A 1 310 ? -18.470 11.918 32.076 1.00 86.62 310 GLU A CA 1
ATOM 2472 C C . GLU A 1 310 ? -17.004 12.322 32.285 1.00 86.62 310 GLU A C 1
ATOM 2474 O O . GLU A 1 310 ? -16.673 13.507 32.214 1.00 86.62 310 GLU A O 1
ATOM 2479 N N . ARG A 1 311 ? -16.106 11.357 32.535 1.00 87.94 311 ARG A N 1
ATOM 2480 C CA . ARG A 1 311 ? -14.659 11.615 32.593 1.00 87.94 311 ARG A CA 1
ATOM 2481 C C . ARG A 1 311 ? -14.109 12.009 31.229 1.00 87.94 311 ARG A C 1
ATOM 2483 O O . ARG A 1 311 ? -13.447 13.036 31.141 1.00 87.94 311 ARG A O 1
ATOM 2490 N N . ALA A 1 312 ? -14.449 11.265 30.178 1.00 80.31 312 ALA A N 1
ATOM 2491 C CA . ALA A 1 312 ? -14.042 11.589 28.812 1.00 80.31 312 ALA A CA 1
ATOM 2492 C C . ALA A 1 312 ? -14.511 12.991 28.380 1.00 80.31 312 ALA A C 1
ATOM 2494 O O . ALA A 1 312 ? -13.776 13.697 27.700 1.00 80.31 312 ALA A O 1
ATOM 2495 N N . LEU A 1 313 ? -15.702 13.421 28.816 1.00 82.00 313 LEU A N 1
ATOM 2496 C CA . LEU A 1 313 ? -16.225 14.764 28.553 1.00 82.00 313 LEU A CA 1
ATOM 2497 C C . LEU A 1 313 ? -15.430 15.872 29.266 1.00 82.00 313 LEU A C 1
ATOM 2499 O O . LEU A 1 313 ? -15.336 16.973 28.742 1.00 82.00 313 LEU A O 1
ATOM 2503 N N . LYS A 1 314 ? -14.869 15.599 30.452 1.00 81.94 314 LYS A N 1
ATOM 2504 C CA . LYS A 1 314 ? -14.025 16.554 31.198 1.00 81.94 314 LYS A CA 1
ATOM 2505 C C . LYS A 1 314 ? -12.593 16.644 30.669 1.00 81.94 314 LYS A C 1
ATOM 2507 O O . LYS A 1 314 ? -11.902 17.606 30.991 1.00 81.94 314 LYS A O 1
ATOM 2512 N N . GLU A 1 315 ? -12.132 15.615 29.962 1.00 77.38 315 GLU A N 1
ATOM 2513 C CA . GLU A 1 315 ? -10.782 15.534 29.388 1.00 77.38 315 GLU A CA 1
ATOM 2514 C C . GLU A 1 315 ? -10.687 16.114 27.966 1.00 77.38 315 GLU A C 1
ATOM 2516 O O . GLU A 1 315 ? -9.575 16.378 27.503 1.00 77.38 315 GLU A O 1
ATOM 2521 N N . LEU A 1 316 ? -11.828 16.293 27.288 1.00 67.75 316 LEU A N 1
ATOM 2522 C CA . LEU A 1 316 ? -11.966 16.977 25.995 1.00 67.75 316 LEU A CA 1
ATOM 2523 C C . LEU A 1 316 ? -11.942 18.501 26.159 1.00 67.75 316 LEU A C 1
ATOM 2525 O O . LEU A 1 316 ? -11.317 19.143 25.286 1.00 67.75 316 LEU A O 1
#

Organism: NCBI:txid412755

pLDDT: mean 77.78, std 20.31, range [31.88, 96.25]

Sequence (316 aa):
QLLMDAAANARGIDEILQELEITVDEKYIAEVKENLGESLATRYIDYTRIKEMARQAQEYRLIPEYTEEYFKKALGKAGGRFRVREDGLMAVESIPFDIRKIAEQDAFKRSYGGLIRRYPKVTFDKEIAFKTSDTEFISFGHPLFEATMNWIENSFSGALLSGATFIDPDGNLDGYILYYEGEISDGTGAVAGKRLFALYTDGKEIRSASPAIIWDLSEGQNGGGVTIDVENLKKMVSGSVIAKLEEYKGDIVRERNRQTDVKEKYGIKSLDHLIVKLDGELISLYGRKDRGENVDLVIRNKEERKEEYERALKEL

Radius of gyration: 27.63 Å; chains: 1; bounding box: 75×48×70 Å

Foldseek 3Di:
DVVVVCVVDDDDPVVVVVVPPDPDDPVVVVVCDVVVPPPCCQPDPPVVVVVVVVVVVCVVPPPLVNLVVVLVVLQVVLVWDKDQDPVRFIWGPAGHPQLQVQQVDPVLCVQQNHDDGIQGGEGCDPVVCVVDVNHDHDDPSHSSSVSSVVSCCVPCVVVLVVDFDWAQPVPPADFDKDKDWAFDADPVRHTLDIDIWIWTDPPPDIDTDDPCVVVNTHGDDGPPPDDDPVVVVCVVCVVVVVVVSVVVVVVSVVVVVVVVVCCVVNVLVNLVVLLVVLVVVLVVLVVVVVVVDPCVVVNVVSVVVSVVSVVVNVVD